Protein AF-0000000073516266 (afdb_homodimer)

Foldseek 3Di:
DPPPPPPPPPPPPPDDDDPPPPPPPPPPPPPPPPPVVPPDDDQADDPPVVDPDDDDDDDLVPDDDQKFWADDRNPAPPPRGHPPVVVVVCVVPVDDDGTDMDGPD/DPPPPPPPPPPPPPDPDPPPPPPPPPPPPPPPPPPVVPPDDDQADDPPVVDPDDDDDDDLVPDDDQKFWADDRNPAPPPRGHPPVVVVVCVVPVDDDGTDMDGPD

Solvent-accessible surface area (backbone atoms only — not comparable to full-atom values): 13474 Å² total; per-residue (Å²): 136,84,80,78,79,77,80,78,78,78,80,75,81,77,77,81,80,74,80,74,75,72,75,73,75,73,72,73,72,72,72,71,70,67,70,62,72,67,57,62,73,60,62,62,81,66,71,66,74,85,44,79,55,45,69,49,76,41,54,58,81,69,57,86,56,63,67,44,46,28,46,42,61,60,61,33,89,52,64,65,33,48,69,61,44,40,55,59,51,20,70,62,42,71,34,35,65,42,36,45,31,42,24,62,121,1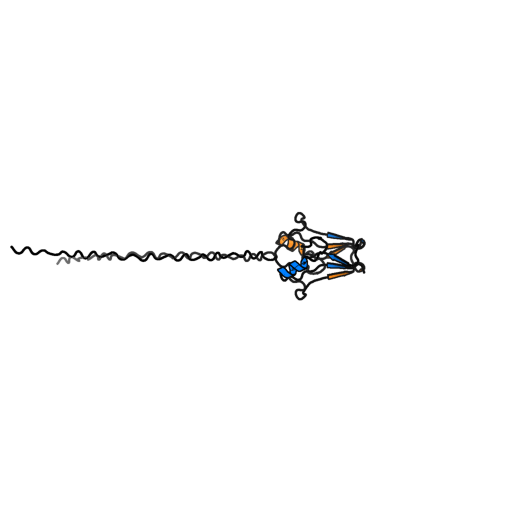37,83,81,77,82,75,79,77,78,76,79,77,82,79,78,82,80,74,81,76,76,74,75,74,77,74,73,72,72,72,74,71,71,66,70,64,72,67,56,61,74,59,63,61,80,68,70,66,72,86,44,79,56,45,68,50,76,41,54,59,81,69,56,86,56,63,66,44,46,28,45,42,60,59,62,32,89,51,65,64,35,47,69,60,45,41,56,60,50,20,69,62,42,73,34,34,64,41,35,44,31,42,25,63,121

Secondary structure (DSSP, 8-state):
------------------------------------------S-SSTTTTSSSEEEEEEGGG--SSEEEE-SSS--TTTTB--SHHHHHHHHH---EEEEEEE--/------------------------------------------S-SSTTTTSSSEEEEEEGGG--SSEEEE-SSS--TTTTB--SHHHHHHHHH---EEEEEEE--

Organism: Ambrosia artemisiifolia (NCBI:txid4212)

Sequence (210 aa):
MASMVGVGLSFGLSSPLKPQFKTSDVNHLARRMVVVRAEGAPINPEIRKTEEKVVDAVVVTELAKPLTAYCRCWRSGTFPLCDGAHAKHNKATGDNVGPLLLKKQMASMVGVGLSFGLSSPLKPQFKTSDVNHLARRMVVVRAEGAPINPEIRKTEEKVVDAVVVTELAKPLTAYCRCWRSGTFPLCDGAHAKHNKATGDNVGPLLLKKQ

Structure (mmCIF, N/CA/C/O backbone):
data_AF-0000000073516266-model_v1
#
loop_
_entity.id
_entity.type
_entity.pdbx_description
1 polymer 'Iron-binding zinc finger CDGSH type domain-containing protein'
#
loop_
_atom_site.group_PDB
_atom_site.id
_atom_site.type_symbol
_atom_site.label_atom_id
_atom_site.label_alt_id
_atom_site.label_comp_id
_atom_site.label_asym_id
_atom_site.label_entity_id
_atom_site.label_seq_id
_atom_site.pdbx_PDB_ins_code
_atom_site.Cartn_x
_atom_site.Cartn_y
_atom_site.Cartn_z
_atom_site.occupancy
_atom_site.B_iso_or_equiv
_atom_site.auth_seq_id
_atom_site.auth_comp_id
_atom_site.auth_asym_id
_atom_site.auth_atom_id
_atom_site.pdbx_PDB_model_num
ATOM 1 N N . MET A 1 1 ? 38.375 114.688 16.016 1 29 1 MET A N 1
ATOM 2 C CA . MET A 1 1 ? 37.25 114.188 15.281 1 29 1 MET A CA 1
ATOM 3 C C . MET A 1 1 ? 37.188 112.625 15.375 1 29 1 MET A C 1
ATOM 5 O O . MET A 1 1 ? 37.5 111.938 14.406 1 29 1 MET A O 1
ATOM 9 N N . ALA A 1 2 ? 37.625 112 16.469 1 35.38 2 ALA A N 1
ATOM 10 C CA . ALA A 1 2 ? 38.031 110.625 16.703 1 35.38 2 ALA A CA 1
ATOM 11 C C . ALA A 1 2 ? 36.781 109.75 16.766 1 35.38 2 ALA A C 1
ATOM 13 O O . ALA A 1 2 ? 35.906 109.938 17.594 1 35.38 2 ALA A O 1
ATOM 14 N N . SER A 1 3 ? 36.312 109.188 15.5 1 35.38 3 SER A N 1
ATOM 15 C CA . SER A 1 3 ? 35.125 108.5 15.109 1 35.38 3 SER A CA 1
ATOM 16 C C . SER A 1 3 ? 35.094 107.125 15.766 1 35.38 3 SER A C 1
ATOM 18 O O . SER A 1 3 ? 36 106.312 15.578 1 35.38 3 SER A O 1
ATOM 20 N N . MET A 1 4 ? 34.656 106.938 16.984 1 34.88 4 MET A N 1
ATOM 21 C CA . MET A 1 4 ? 34.625 105.812 17.859 1 34.88 4 MET A CA 1
ATOM 22 C C . MET A 1 4 ? 33.656 104.75 17.312 1 34.88 4 MET A C 1
ATOM 24 O O . MET A 1 4 ? 32.469 105 17.125 1 34.88 4 MET A O 1
ATOM 28 N N . VAL A 1 5 ? 34.062 104 16.266 1 38.25 5 VAL A N 1
ATOM 29 C CA . VAL A 1 5 ? 33.25 103 15.5 1 38.25 5 VAL A CA 1
ATOM 30 C C . VAL A 1 5 ? 32.75 101.875 16.438 1 38.25 5 VAL A C 1
ATOM 32 O O . VAL A 1 5 ? 33.562 101.312 17.172 1 38.25 5 VAL A O 1
ATOM 35 N N . GLY A 1 6 ? 31.625 102.062 17.078 1 36.22 6 GLY A N 1
ATOM 36 C CA . GLY A 1 6 ? 30.938 101.188 18.031 1 36.22 6 GLY A CA 1
ATOM 37 C C . GLY A 1 6 ? 30.562 99.812 17.453 1 36.22 6 GLY A C 1
ATOM 38 O O . GLY A 1 6 ? 29.797 99.75 16.484 1 36.22 6 GLY A O 1
ATOM 39 N N . VAL A 1 7 ? 31.516 98.875 17.234 1 38.06 7 VAL A N 1
ATOM 40 C CA . VAL A 1 7 ? 31.281 97.625 16.578 1 38.06 7 VAL A CA 1
ATOM 41 C C . VAL A 1 7 ? 30.266 96.812 17.375 1 38.06 7 VAL A C 1
ATOM 43 O O . VAL A 1 7 ? 30.438 96.562 18.578 1 38.06 7 VAL A O 1
ATOM 46 N N . GLY A 1 8 ? 28.953 97 17.188 1 34.66 8 GLY A N 1
ATOM 47 C CA . GLY A 1 8 ? 27.828 96.312 17.797 1 34.66 8 GLY A CA 1
ATOM 48 C C . GLY A 1 8 ? 27.812 94.812 17.547 1 34.66 8 GLY A C 1
ATOM 49 O O . GLY A 1 8 ? 27.797 94.375 16.406 1 34.66 8 GLY A O 1
ATOM 50 N N . LEU A 1 9 ? 28.719 94 18.156 1 37.84 9 LEU A N 1
ATOM 51 C CA . LEU A 1 9 ? 28.797 92.562 17.938 1 37.84 9 LEU A CA 1
ATOM 52 C C . LEU A 1 9 ? 27.5 91.875 18.297 1 37.84 9 LEU A C 1
ATOM 54 O O . LEU A 1 9 ? 27.031 92 19.438 1 37.84 9 LEU A O 1
ATOM 58 N N . SER A 1 10 ? 26.484 91.875 17.391 1 37.75 10 SER A N 1
ATOM 59 C CA . SER A 1 10 ? 25.188 91.188 17.531 1 37.75 10 SER A CA 1
ATOM 60 C C . SER A 1 10 ? 25.344 89.688 17.75 1 37.75 10 SER A C 1
ATOM 62 O O . SER A 1 10 ? 26 89 16.953 1 37.75 10 SER A O 1
ATOM 64 N N . PHE A 1 11 ? 25.453 89.25 18.984 1 39.41 11 PHE A N 1
ATOM 65 C CA . PHE A 1 11 ? 25.547 87.812 19.406 1 39.41 11 PHE A CA 1
ATOM 66 C C . PHE A 1 11 ? 24.312 87.062 18.969 1 39.41 11 PHE A C 1
ATOM 68 O O . PHE A 1 11 ? 23.203 87.312 19.422 1 39.41 11 PHE A O 1
ATOM 75 N N . GLY A 1 12 ? 24.109 86.75 17.672 1 35.88 12 GLY A N 1
ATOM 76 C CA . GLY A 1 12 ? 22.969 86 17.188 1 35.88 12 GLY A CA 1
ATOM 77 C C . GLY A 1 12 ? 22.875 84.625 17.797 1 35.88 12 GLY A C 1
ATOM 78 O O . GLY A 1 12 ? 23.875 83.875 17.891 1 35.88 12 GLY A O 1
ATOM 79 N N . LEU A 1 13 ? 22.016 84.438 18.797 1 39.53 13 LEU A N 1
ATOM 80 C CA . LEU A 1 13 ? 21.672 83.188 19.516 1 39.53 13 LEU A CA 1
ATOM 81 C C . LEU A 1 13 ? 21.172 82.125 18.562 1 39.53 13 LEU A C 1
ATOM 83 O O . LEU A 1 13 ? 20.156 82.312 17.891 1 39.53 13 LEU A O 1
ATOM 87 N N . SER A 1 14 ? 22.047 81.438 17.859 1 39.06 14 SER A N 1
ATOM 88 C CA . SER A 1 14 ? 21.703 80.375 16.922 1 39.06 14 SER A CA 1
ATOM 89 C C . SER A 1 14 ? 20.953 79.25 17.625 1 39.06 14 SER A C 1
ATOM 91 O O . SER A 1 14 ? 21.234 78.938 18.781 1 39.06 14 SER A O 1
ATOM 93 N N . SER A 1 15 ? 19.625 79 17.281 1 41.91 15 SER A N 1
ATOM 94 C CA . SER A 1 15 ? 18.609 78 17.719 1 41.91 15 SER A CA 1
ATOM 95 C C . SER A 1 15 ? 19.125 76.562 17.609 1 41.91 15 SER A C 1
ATOM 97 O O . SER A 1 15 ? 19.859 76.25 16.688 1 41.91 15 SER A O 1
ATOM 99 N N . PRO A 1 16 ? 19.062 75.812 18.734 1 43.22 16 PRO A N 1
ATOM 100 C CA . PRO A 1 16 ? 19.562 74.438 18.812 1 43.22 16 PRO A CA 1
ATOM 101 C C . PRO A 1 16 ? 18.844 73.5 17.844 1 43.22 16 PRO A C 1
ATOM 103 O O . PRO A 1 16 ? 17.703 73.688 17.469 1 43.22 16 PRO A O 1
ATOM 106 N N . LEU A 1 17 ? 19.594 73 16.828 1 44.62 17 LEU A N 1
ATOM 107 C CA . LEU A 1 17 ? 19.188 72 15.852 1 44.62 17 LEU A CA 1
ATOM 108 C C . LEU A 1 17 ? 18.5 70.812 16.531 1 44.62 17 LEU A C 1
ATOM 110 O O . LEU A 1 17 ? 18.969 70.312 17.562 1 44.62 17 LEU A O 1
ATOM 114 N N . LYS A 1 18 ? 17.156 70.688 16.438 1 40.94 18 LYS A N 1
ATOM 115 C CA . LYS A 1 18 ? 16.312 69.625 16.922 1 40.94 18 LYS A CA 1
ATOM 116 C C . LYS A 1 18 ? 16.828 68.25 16.453 1 40.94 18 LYS A C 1
ATOM 118 O O . LYS A 1 18 ? 17.062 68.062 15.258 1 40.94 18 LYS A O 1
ATOM 123 N N . PRO A 1 19 ? 17.359 67.438 17.344 1 42.38 19 PRO A N 1
ATOM 124 C CA . PRO A 1 19 ? 17.844 66.125 16.891 1 42.38 19 PRO A CA 1
ATOM 125 C C . PRO A 1 19 ? 16.75 65.312 16.188 1 42.38 19 PRO A C 1
ATOM 127 O O . PRO A 1 19 ? 15.609 65.25 16.656 1 42.38 19 PRO A O 1
ATOM 130 N N . GLN A 1 20 ? 16.656 65.25 14.914 1 41.47 20 GLN A N 1
ATOM 131 C CA . GLN A 1 20 ? 15.75 64.438 14.156 1 41.47 20 GLN A CA 1
ATOM 132 C C . GLN A 1 20 ? 15.906 62.969 14.562 1 41.47 20 GLN A C 1
ATOM 134 O O . GLN A 1 20 ? 17.016 62.406 14.516 1 41.47 20 GLN A O 1
ATOM 139 N N . PHE A 1 21 ? 15.102 62.594 15.562 1 38.84 21 PHE A N 1
ATOM 140 C CA . PHE A 1 21 ? 15.078 61.188 15.938 1 38.84 21 PHE A CA 1
ATOM 141 C C . PHE A 1 21 ? 14.844 60.281 14.719 1 38.84 21 PHE A C 1
ATOM 143 O O . PHE A 1 21 ? 13.883 60.5 13.977 1 38.84 21 PHE A O 1
ATOM 150 N N . LYS A 1 22 ? 15.938 59.875 14.07 1 37.38 22 LYS A N 1
ATOM 151 C CA . LYS A 1 22 ? 15.812 58.906 13.008 1 37.38 22 LYS A CA 1
ATOM 152 C C . LYS A 1 22 ? 14.992 57.688 13.477 1 37.38 22 LYS A C 1
ATOM 154 O O . LYS A 1 22 ? 15.227 57.156 14.57 1 37.38 22 LYS A O 1
ATOM 159 N N . THR A 1 23 ? 13.695 57.719 13.164 1 40.38 23 THR A N 1
ATOM 160 C CA . THR A 1 23 ? 12.875 56.531 13.328 1 40.38 23 THR A CA 1
ATOM 161 C C . THR A 1 23 ? 13.594 55.281 12.789 1 40.38 23 THR A C 1
ATOM 163 O O . THR A 1 23 ? 14.125 55.312 11.68 1 40.38 23 THR A O 1
ATOM 166 N N . SER A 1 24 ? 14.383 54.625 13.648 1 38.94 24 SER A N 1
ATOM 167 C CA . SER A 1 24 ? 14.969 53.344 13.336 1 38.94 24 SER A CA 1
ATOM 168 C C . SER A 1 24 ? 13.961 52.438 12.641 1 38.94 24 SER A C 1
ATOM 170 O O . SER A 1 24 ? 12.812 52.312 13.078 1 38.94 24 SER A O 1
ATOM 172 N N . ASP A 1 25 ? 13.977 52.406 11.281 1 39.16 25 ASP A N 1
ATOM 173 C CA . ASP A 1 25 ? 13.289 51.406 10.469 1 39.16 25 ASP A CA 1
ATOM 174 C C . ASP A 1 25 ? 13.406 50 11.102 1 39.16 25 ASP A C 1
ATOM 176 O O . ASP A 1 25 ? 14.516 49.5 11.289 1 39.16 25 ASP A O 1
ATOM 180 N N . VAL A 1 26 ? 12.656 49.75 12.141 1 38.94 26 VAL A N 1
ATOM 181 C CA . VAL A 1 26 ? 12.555 48.344 12.578 1 38.94 26 VAL A CA 1
ATOM 182 C C . VAL A 1 26 ? 12.406 47.438 11.359 1 38.94 26 VAL A C 1
ATOM 184 O O . VAL A 1 26 ? 11.602 47.719 10.461 1 38.94 26 VAL A O 1
ATOM 187 N N . ASN A 1 27 ? 13.539 47.062 10.695 1 35 27 ASN A N 1
ATOM 188 C CA . ASN A 1 27 ? 13.547 45.938 9.75 1 35 27 ASN A CA 1
ATOM 189 C C . ASN A 1 27 ? 12.547 44.844 10.133 1 35 27 ASN A C 1
ATOM 191 O O . ASN A 1 27 ? 12.672 44.25 11.203 1 35 27 ASN A O 1
ATOM 195 N N . HIS A 1 28 ? 11.281 45.094 9.836 1 35.25 28 HIS A N 1
ATOM 196 C CA . HIS A 1 28 ? 10.328 43.969 9.883 1 35.25 28 HIS A CA 1
ATOM 197 C C . HIS A 1 28 ? 10.977 42.656 9.43 1 35.25 28 HIS A C 1
ATOM 199 O O . HIS A 1 28 ? 11.5 42.594 8.32 1 35.25 28 HIS A O 1
ATOM 205 N N . LEU A 1 29 ? 11.797 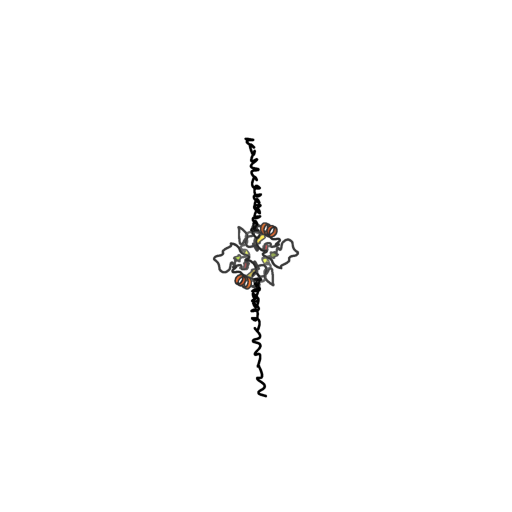42.062 10.266 1 35.5 29 LEU A N 1
ATOM 206 C CA . LEU A 1 29 ? 12.164 40.656 9.977 1 35.5 29 LEU A CA 1
ATOM 207 C C . LEU A 1 29 ? 11.016 39.938 9.297 1 35.5 29 LEU A C 1
ATOM 209 O O . LEU A 1 29 ? 9.922 39.844 9.859 1 35.5 29 LEU A O 1
ATOM 213 N N . ALA A 1 30 ? 10.812 40.156 7.98 1 36.81 30 ALA A N 1
ATOM 214 C CA . ALA A 1 30 ? 9.961 39.281 7.191 1 36.81 30 ALA A CA 1
ATOM 215 C C . ALA A 1 30 ? 10.023 37.844 7.723 1 36.81 30 ALA A C 1
ATOM 217 O O . ALA A 1 30 ? 11.102 37.25 7.836 1 36.81 30 ALA A O 1
ATOM 218 N N . ARG A 1 31 ? 9.266 37.531 8.758 1 38.28 31 ARG A N 1
ATOM 219 C CA . ARG A 1 31 ? 9.062 36.125 9.07 1 38.28 31 ARG A CA 1
ATOM 220 C C . ARG A 1 31 ? 8.922 35.281 7.793 1 38.28 31 ARG A C 1
ATOM 222 O O . ARG A 1 31 ? 7.945 35.438 7.059 1 38.28 31 ARG A O 1
ATOM 229 N N . ARG A 1 32 ? 10.008 35.156 7.008 1 37.69 32 ARG A N 1
ATOM 230 C CA . ARG A 1 32 ? 9.945 34.125 5.988 1 37.69 32 ARG A CA 1
ATOM 231 C C . ARG A 1 32 ? 9.156 32.938 6.48 1 37.69 32 ARG A C 1
ATOM 233 O O . ARG A 1 32 ? 9.555 32.281 7.445 1 37.69 32 ARG A O 1
ATOM 240 N N . MET A 1 33 ? 7.832 33.031 6.477 1 32.78 33 MET A N 1
ATOM 241 C CA . MET A 1 33 ? 7.102 31.766 6.59 1 32.78 33 MET A CA 1
ATOM 242 C C . MET A 1 33 ? 7.762 30.688 5.746 1 32.78 33 MET A C 1
ATOM 244 O O . MET A 1 33 ? 7.805 30.781 4.52 1 32.78 33 MET A O 1
ATOM 248 N N . VAL A 1 34 ? 8.961 30.297 6.066 1 34.91 34 VAL A N 1
ATOM 249 C CA . VAL A 1 34 ? 9.391 29.062 5.434 1 34.91 34 VAL A CA 1
ATOM 250 C C . VAL A 1 34 ? 8.195 28.125 5.242 1 34.91 34 VAL A C 1
ATOM 252 O O . VAL A 1 34 ? 7.539 27.75 6.215 1 34.91 34 VAL A O 1
ATOM 255 N N . VAL A 1 35 ? 7.355 28.469 4.285 1 34.12 35 VAL A N 1
ATOM 256 C CA . VAL A 1 35 ? 6.512 27.344 3.908 1 34.12 35 VAL A CA 1
ATOM 257 C C . VAL A 1 35 ? 7.324 26.047 3.961 1 34.12 35 VAL A C 1
ATOM 259 O O . VAL A 1 35 ? 8.258 25.859 3.182 1 34.12 35 VAL A O 1
ATOM 262 N N . VAL A 1 36 ? 7.773 25.656 5.07 1 37.09 36 VAL A N 1
ATOM 263 C CA . VAL A 1 36 ? 8.227 24.266 5.074 1 37.09 36 VAL A CA 1
ATOM 264 C C . VAL A 1 36 ? 7.371 23.438 4.117 1 37.09 36 VAL A C 1
ATOM 266 O O . VAL A 1 36 ? 6.156 23.344 4.297 1 37.09 36 VAL A O 1
ATOM 269 N N . ARG A 1 37 ? 7.551 23.703 2.82 1 39.03 37 ARG A N 1
ATOM 270 C CA . ARG A 1 37 ? 6.973 22.656 1.977 1 39.03 37 ARG A CA 1
ATOM 271 C C . ARG A 1 37 ? 6.848 21.344 2.738 1 39.03 37 ARG A C 1
ATOM 273 O O . ARG A 1 37 ? 7.852 20.781 3.172 1 39.03 37 ARG A O 1
ATOM 280 N N . ALA A 1 38 ? 5.941 21.281 3.727 1 43.22 38 ALA A N 1
ATOM 281 C CA . ALA A 1 38 ? 5.66 20.078 4.516 1 43.22 38 ALA A CA 1
ATOM 282 C C . ALA A 1 38 ? 6.039 18.812 3.748 1 43.22 38 ALA A C 1
ATOM 284 O O . ALA A 1 38 ? 5.52 18.562 2.66 1 43.22 38 ALA A O 1
ATOM 285 N N . GLU A 1 39 ? 7.336 18.516 3.633 1 54.62 39 GLU A N 1
ATOM 286 C CA . GLU A 1 39 ? 7.598 17.125 3.293 1 54.62 39 GLU A CA 1
ATOM 287 C C . GLU A 1 39 ? 6.438 16.234 3.719 1 54.62 39 GLU A C 1
ATOM 289 O O . GLU A 1 39 ? 5.801 16.469 4.746 1 54.62 39 GLU A O 1
ATOM 294 N N . GLY A 1 40 ? 5.652 15.805 2.736 1 68.75 40 GLY A N 1
ATOM 295 C CA . GLY A 1 40 ? 4.445 15.008 2.885 1 68.75 40 GLY A CA 1
ATOM 296 C C . GLY A 1 40 ? 4.379 14.273 4.211 1 68.75 40 GLY A C 1
ATOM 297 O O . GLY A 1 40 ? 5.391 14.109 4.891 1 68.75 40 GLY A O 1
ATOM 298 N N . ALA A 1 41 ? 3.338 14.18 4.816 1 88.81 41 ALA A N 1
ATOM 299 C CA . ALA A 1 41 ? 3.068 13.438 6.043 1 88.81 41 ALA A CA 1
ATOM 300 C C . ALA A 1 41 ? 3.373 11.953 5.867 1 88.81 41 ALA A C 1
ATOM 302 O O . ALA A 1 41 ? 3.229 11.414 4.77 1 88.81 41 ALA A O 1
ATOM 303 N N . PRO A 1 42 ? 4.035 11.32 6.938 1 96.06 42 PRO A N 1
ATOM 304 C CA . PRO A 1 42 ? 4.203 9.859 6.871 1 96.06 42 PRO A CA 1
ATOM 305 C C . PRO A 1 42 ? 2.902 9.133 6.535 1 96.06 42 PRO A C 1
ATOM 307 O O . PRO A 1 42 ? 1.816 9.617 6.863 1 96.06 42 PRO A O 1
ATOM 310 N N . ILE A 1 43 ? 3.064 8.102 5.863 1 97.75 43 ILE A N 1
ATOM 311 C CA . ILE A 1 43 ? 1.945 7.273 5.438 1 97.75 43 ILE A CA 1
ATOM 312 C C . ILE A 1 43 ? 1.625 6.242 6.52 1 97.75 43 ILE A C 1
ATOM 314 O O . ILE A 1 43 ? 0.457 6.027 6.852 1 97.75 43 ILE A O 1
ATOM 318 N N . ASN A 1 44 ? 2.668 5.52 7.059 1 98.44 44 ASN A N 1
ATOM 319 C CA . ASN A 1 44 ? 2.562 4.457 8.055 1 98.44 44 ASN A CA 1
ATOM 320 C C . ASN A 1 44 ? 2.578 5.016 9.477 1 98.44 44 ASN A C 1
ATOM 322 O O . ASN A 1 44 ? 3.633 5.406 9.984 1 98.44 44 ASN A O 1
ATOM 326 N N . PRO A 1 45 ? 1.448 4.977 10.078 1 97.56 45 PRO A N 1
ATOM 327 C CA . PRO A 1 45 ? 1.46 5.594 11.406 1 97.56 45 PRO A CA 1
ATOM 328 C C . PRO A 1 45 ? 2.018 4.664 12.484 1 97.56 45 PRO A C 1
ATOM 330 O O . PRO A 1 45 ? 2.693 5.121 13.414 1 97.56 45 PRO A O 1
ATOM 333 N N . GLU A 1 46 ? 1.813 3.32 12.312 1 97.69 46 GLU A N 1
ATOM 334 C CA . GLU A 1 46 ? 2.051 2.539 13.523 1 97.69 46 GLU A CA 1
ATOM 335 C C . GLU A 1 46 ? 2.674 1.186 13.195 1 97.69 46 GLU A C 1
ATOM 337 O O . GLU A 1 46 ? 3.178 0.494 14.078 1 97.69 46 GLU A O 1
ATOM 342 N N . ILE A 1 47 ? 2.668 0.801 12.023 1 98.75 47 ILE A N 1
ATOM 343 C CA . ILE A 1 47 ? 3.021 -0.572 11.68 1 98.75 47 ILE A CA 1
ATOM 344 C C . ILE A 1 47 ? 4.543 -0.714 11.625 1 98.75 47 ILE A C 1
ATOM 346 O O . ILE A 1 47 ? 5.199 -0.072 10.797 1 98.75 47 ILE A O 1
ATOM 350 N N . ARG A 1 48 ? 4.996 -1.61 12.555 1 98.81 48 ARG A N 1
ATOM 351 C CA . ARG A 1 48 ? 6.387 -2.062 12.555 1 98.81 48 ARG A CA 1
ATOM 352 C C . ARG A 1 48 ? 7.348 -0.882 12.461 1 98.81 48 ARG A C 1
ATOM 354 O O . ARG A 1 48 ? 8.227 -0.859 11.594 1 98.81 48 ARG A O 1
ATOM 361 N N . LYS A 1 49 ? 7.246 0.004 13.336 1 98.25 49 LYS A N 1
ATOM 362 C CA . LYS A 1 49 ? 7.953 1.278 13.266 1 98.25 49 LYS A CA 1
ATOM 363 C C . LYS A 1 49 ? 9.398 1.133 13.75 1 98.25 49 LYS A C 1
ATOM 365 O O . LYS A 1 49 ? 10.211 2.035 13.555 1 98.25 49 LYS A O 1
ATOM 370 N N . THR A 1 50 ? 9.758 -0.011 14.172 1 98.06 50 THR A N 1
ATOM 371 C CA . THR A 1 50 ? 11.133 -0.254 14.586 1 98.06 50 THR A CA 1
ATOM 372 C C . THR A 1 50 ? 11.977 -0.748 13.414 1 98.06 50 THR A C 1
ATOM 374 O O . THR A 1 50 ? 13.203 -0.771 13.492 1 98.06 50 THR A O 1
ATOM 377 N N . GLU A 1 51 ? 11.32 -1.129 12.375 1 98.69 51 GLU A N 1
ATOM 378 C CA . GLU A 1 51 ? 12.031 -1.554 11.172 1 98.69 51 GLU A CA 1
ATOM 379 C C . GLU A 1 51 ? 12.391 -0.359 10.289 1 98.69 51 GLU A C 1
ATOM 381 O O . GLU A 1 51 ? 11.625 0.598 10.188 1 98.69 51 GLU A O 1
ATOM 386 N N . GLU A 1 52 ? 13.484 -0.382 9.656 1 98.12 52 GLU A N 1
ATOM 387 C CA . GLU A 1 52 ? 13.906 0.694 8.766 1 98.12 52 GLU A CA 1
ATOM 388 C C . GLU A 1 52 ? 13 0.777 7.535 1 98.12 52 GLU A C 1
ATOM 390 O O . GLU A 1 52 ? 12.766 1.864 7.004 1 98.12 52 GLU A O 1
ATOM 395 N N . LYS A 1 53 ? 12.562 -0.344 7.078 1 98.88 53 LYS A N 1
ATOM 396 C CA . LYS A 1 53 ? 11.68 -0.482 5.926 1 98.88 53 LYS A CA 1
ATOM 397 C C . LYS A 1 53 ? 10.781 -1.708 6.066 1 98.88 53 LYS A C 1
ATOM 399 O O . LYS A 1 53 ? 11.266 -2.812 6.324 1 98.88 53 LYS A O 1
ATOM 404 N N . VAL A 1 54 ? 9.492 -1.536 5.902 1 98.94 54 VAL A N 1
ATOM 405 C CA . VAL A 1 54 ? 8.555 -2.646 6.031 1 98.94 54 VAL A CA 1
ATOM 406 C C . VAL A 1 54 ? 8.289 -3.256 4.656 1 98.94 54 VAL A C 1
ATOM 408 O O . VAL A 1 54 ? 7.672 -2.621 3.797 1 98.94 54 VAL A O 1
ATOM 411 N N . VAL A 1 55 ? 8.812 -4.484 4.488 1 98.94 55 VAL A N 1
ATOM 412 C CA . VAL A 1 55 ? 8.594 -5.25 3.266 1 98.94 55 VAL A CA 1
ATOM 413 C C . VAL A 1 55 ? 7.973 -6.602 3.607 1 98.94 55 VAL A C 1
ATOM 415 O O . VAL A 1 55 ? 8.406 -7.273 4.547 1 98.94 55 VAL A O 1
ATOM 418 N N . ASP A 1 56 ? 6.922 -6.965 2.895 1 98.75 56 ASP A N 1
ATOM 419 C CA . ASP A 1 56 ? 6.324 -8.297 2.988 1 98.75 56 ASP A CA 1
ATOM 420 C C . ASP A 1 56 ? 6.492 -9.062 1.682 1 98.75 56 ASP A C 1
ATOM 422 O O . ASP A 1 56 ? 6.496 -8.477 0.601 1 98.75 56 ASP A O 1
ATOM 426 N N . ALA A 1 57 ? 6.672 -10.312 1.839 1 98.25 57 ALA A N 1
ATOM 427 C CA . ALA A 1 57 ? 6.762 -11.211 0.696 1 98.25 57 ALA A CA 1
ATOM 428 C C . ALA A 1 57 ? 5.672 -12.281 0.753 1 98.25 57 ALA A C 1
ATOM 430 O O . ALA A 1 57 ? 5.406 -12.844 1.815 1 98.25 57 ALA A O 1
ATOM 431 N N . VAL A 1 58 ? 5.094 -12.453 -0.366 1 97.62 58 VAL A N 1
ATOM 432 C CA . VAL A 1 58 ? 4.059 -13.469 -0.52 1 97.62 58 VAL A CA 1
ATOM 433 C C . VAL A 1 58 ? 4.496 -14.5 -1.561 1 97.62 58 VAL A C 1
ATOM 435 O O . VAL A 1 58 ? 4.859 -14.141 -2.684 1 97.62 58 VAL A O 1
ATOM 438 N N . VAL A 1 59 ? 4.484 -15.781 -1.087 1 96.25 59 VAL A N 1
ATOM 439 C CA . VAL A 1 59 ? 4.645 -16.859 -2.055 1 96.25 59 VAL A CA 1
ATOM 440 C C . VAL A 1 59 ? 3.291 -17.219 -2.66 1 96.25 59 VAL A C 1
ATOM 442 O O . VAL A 1 59 ? 2.418 -17.75 -1.971 1 96.25 59 VAL A O 1
ATOM 445 N N . VAL A 1 60 ? 3.148 -17.016 -3.945 1 94.88 60 VAL A N 1
ATOM 446 C CA . VAL A 1 60 ? 1.827 -17.016 -4.562 1 94.88 60 VAL A CA 1
ATOM 447 C C . VAL A 1 60 ? 1.256 -18.438 -4.559 1 94.88 60 VAL A C 1
ATOM 449 O O . VAL A 1 60 ? 0.038 -18.609 -4.516 1 94.88 60 VAL A O 1
ATOM 452 N N . THR A 1 61 ? 2.117 -19.5 -4.602 1 91.88 61 THR A N 1
ATOM 453 C CA . THR A 1 61 ? 1.643 -20.875 -4.613 1 91.88 61 THR A CA 1
ATOM 454 C C . THR A 1 61 ? 1.075 -21.266 -3.252 1 91.88 61 THR A C 1
ATOM 456 O O . THR A 1 61 ? 0.392 -22.281 -3.125 1 91.88 61 THR A O 1
ATOM 459 N N . GLU A 1 62 ? 1.312 -20.422 -2.234 1 92.94 62 GLU A N 1
ATOM 460 C CA . GLU A 1 62 ? 0.891 -20.766 -0.879 1 92.94 62 GLU A CA 1
ATOM 461 C C . GLU A 1 62 ? -0.371 -20 -0.486 1 92.94 62 GLU A C 1
ATOM 463 O O . GLU A 1 62 ? -0.851 -20.125 0.643 1 92.94 62 GLU A O 1
ATOM 468 N N . LEU A 1 63 ? -0.887 -19.266 -1.359 1 94.56 63 LEU A N 1
ATOM 469 C CA . LEU A 1 63 ? -2.133 -18.562 -1.08 1 94.56 63 LEU A CA 1
ATOM 470 C C . LEU A 1 63 ? -3.268 -19.547 -0.819 1 94.56 63 LEU A C 1
ATOM 472 O O . LEU A 1 63 ? -3.5 -20.469 -1.616 1 94.56 63 LEU A O 1
ATOM 476 N N . ALA A 1 64 ? -3.934 -19.328 0.283 1 93 64 ALA A N 1
ATOM 477 C CA . ALA A 1 64 ? -4.965 -20.281 0.701 1 93 64 ALA A CA 1
ATOM 478 C C . ALA A 1 64 ? -6.305 -19.953 0.046 1 93 64 ALA A C 1
ATOM 480 O O . ALA A 1 64 ? -7.031 -20.859 -0.378 1 93 64 ALA A O 1
ATOM 481 N N . LYS A 1 65 ? -6.59 -18.703 -0.132 1 95.69 65 LYS A N 1
ATOM 482 C CA . LYS A 1 65 ? -7.887 -18.266 -0.634 1 95.69 65 LYS A CA 1
ATOM 483 C C . LYS A 1 65 ? -7.812 -17.906 -2.115 1 95.69 65 LYS A C 1
ATOM 485 O O . LYS A 1 65 ? -6.754 -17.5 -2.609 1 95.69 65 LYS A O 1
ATOM 490 N N . PRO A 1 66 ? -8.961 -18.047 -2.852 1 96.69 66 PRO A N 1
ATOM 491 C CA . PRO A 1 66 ? -8.969 -17.688 -4.273 1 96.69 66 PRO A CA 1
ATOM 492 C C . PRO A 1 66 ? -8.766 -16.188 -4.508 1 96.69 66 PRO A C 1
ATOM 494 O O . PRO A 1 66 ? -8.32 -15.789 -5.59 1 96.69 66 PRO A O 1
ATOM 497 N N . LEU A 1 67 ? -9.188 -15.43 -3.516 1 97.94 67 LEU A N 1
ATOM 498 C CA . LEU A 1 67 ? -9.039 -13.977 -3.551 1 97.94 67 LEU A CA 1
ATOM 499 C C . LEU A 1 67 ? -8.539 -13.453 -2.213 1 97.94 67 LEU A C 1
ATOM 501 O O . LEU A 1 67 ? -9.164 -13.68 -1.174 1 97.94 67 LEU A O 1
ATOM 505 N N . THR A 1 68 ? -7.398 -12.82 -2.205 1 98.38 68 THR A N 1
ATOM 506 C CA . THR A 1 68 ? -6.812 -12.258 -0.996 1 98.38 68 THR A CA 1
ATOM 507 C C . THR A 1 68 ? -6.484 -10.773 -1.195 1 98.38 68 THR A C 1
ATOM 509 O O . THR A 1 68 ? -5.883 -10.398 -2.203 1 98.38 68 THR A O 1
ATOM 512 N N . ALA A 1 69 ? -6.926 -9.953 -0.271 1 98.81 69 ALA A N 1
ATOM 513 C CA . ALA A 1 69 ? -6.684 -8.516 -0.344 1 98.81 69 ALA A CA 1
ATOM 514 C C . ALA A 1 69 ? -5.535 -8.109 0.572 1 98.81 69 ALA A C 1
ATOM 516 O O . ALA A 1 69 ? -5.516 -8.461 1.753 1 98.81 69 ALA A O 1
ATOM 517 N N . TYR A 1 70 ? -4.57 -7.359 0.051 1 98.88 70 TYR A N 1
ATOM 518 C CA . TYR A 1 70 ? -3.441 -6.852 0.821 1 98.88 70 TYR A CA 1
ATOM 519 C C . TYR A 1 70 ? -3.529 -5.34 0.986 1 98.88 70 TYR A C 1
ATOM 521 O O . TYR A 1 70 ? -3.85 -4.621 0.034 1 98.88 70 TYR A O 1
ATOM 529 N N . CYS A 1 71 ? -3.23 -4.949 2.072 1 98.94 71 CYS A N 1
ATOM 530 C CA . CYS A 1 71 ? -3.406 -3.57 2.512 1 98.94 71 CYS A CA 1
ATOM 531 C C . CYS A 1 71 ? -2.398 -2.65 1.835 1 98.94 71 CYS A C 1
ATOM 533 O O . CYS A 1 71 ? -1.215 -2.98 1.739 1 98.94 71 CYS A O 1
ATOM 535 N N . ARG A 1 72 ? -2.92 -1.454 1.407 1 98.94 72 ARG A N 1
ATOM 536 C CA . ARG A 1 72 ? -2.045 -0.401 0.903 1 98.94 72 ARG A CA 1
ATOM 537 C C . ARG A 1 72 ? -2.289 0.913 1.638 1 98.94 72 ARG A C 1
ATOM 539 O O . ARG A 1 72 ? -1.771 1.958 1.239 1 98.94 72 ARG A O 1
ATOM 546 N N . CYS A 1 73 ? -3.018 0.909 2.76 1 98.81 73 CYS A N 1
ATOM 547 C CA . CYS A 1 73 ? -3.336 2.139 3.479 1 98.81 73 CYS A CA 1
ATOM 548 C C . CYS A 1 73 ? -2.594 2.201 4.809 1 98.81 73 CYS A C 1
ATOM 550 O O . CYS A 1 73 ? -2.594 3.236 5.477 1 98.81 73 CYS A O 1
ATOM 552 N N . TRP A 1 74 ? -1.983 1.059 5.195 1 98.81 74 TRP A N 1
ATOM 553 C CA . TRP A 1 74 ? -1.136 0.977 6.379 1 98.81 74 TRP A CA 1
ATOM 554 C C . TRP A 1 74 ? -1.954 1.188 7.648 1 98.81 74 TRP A C 1
ATOM 556 O O . TRP A 1 74 ? -1.446 1.719 8.641 1 98.81 74 TRP A O 1
ATOM 566 N N . ARG A 1 75 ? -3.209 0.772 7.574 1 98.62 75 ARG A N 1
ATOM 567 C CA . ARG A 1 75 ? -4.078 0.955 8.734 1 98.62 75 ARG A CA 1
ATOM 568 C C . ARG A 1 75 ? -4.812 -0.337 9.078 1 98.62 75 ARG A C 1
ATOM 570 O O . ARG A 1 75 ? -5.605 -0.376 10.016 1 98.62 75 ARG A O 1
ATOM 577 N N . SER A 1 76 ? -4.523 -1.384 8.328 1 98.88 76 SER A N 1
ATOM 578 C CA . SER A 1 76 ? -5.203 -2.652 8.578 1 98.88 76 SER A CA 1
ATOM 579 C C . SER A 1 76 ? -4.781 -3.258 9.906 1 98.88 76 SER A C 1
ATOM 581 O O . SER A 1 76 ? -3.588 -3.346 10.211 1 98.88 76 SER A O 1
ATOM 583 N N . GLY A 1 77 ? -5.789 -3.662 10.586 1 98.81 77 GLY A N 1
ATOM 584 C CA . GLY A 1 77 ? -5.512 -4.387 11.812 1 98.81 77 GLY A CA 1
ATOM 585 C C . GLY A 1 77 ? -4.957 -5.777 11.578 1 98.81 77 GLY A C 1
ATOM 586 O O . GLY A 1 77 ? -4.422 -6.406 12.492 1 98.81 77 GLY A O 1
ATOM 587 N N . THR A 1 78 ? -5.004 -6.273 10.344 1 98.81 78 THR A N 1
ATOM 588 C CA . THR A 1 78 ? -4.488 -7.586 9.969 1 98.81 78 THR A CA 1
ATOM 589 C C . THR A 1 78 ? -3.375 -7.453 8.938 1 98.81 78 THR A C 1
ATOM 591 O O . THR A 1 78 ? -3.146 -8.375 8.141 1 98.81 78 THR A O 1
ATOM 594 N N . PHE A 1 79 ? -2.674 -6.352 9.047 1 98.81 79 PHE A N 1
ATOM 595 C CA . PHE A 1 79 ? -1.571 -6.109 8.117 1 98.81 79 PHE A CA 1
ATOM 596 C C . PHE A 1 79 ? -0.616 -7.297 8.094 1 98.81 79 PHE A C 1
ATOM 598 O O . PHE A 1 79 ? -0.287 -7.855 9.141 1 98.81 79 PHE A O 1
ATOM 605 N N . PRO A 1 80 ? -0.308 -7.719 6.82 1 98.88 80 PRO A N 1
ATOM 606 C CA . PRO A 1 80 ? -0.333 -7.074 5.508 1 98.88 80 PRO A CA 1
ATOM 607 C C . PRO A 1 80 ? -1.642 -7.312 4.758 1 98.88 80 PRO A C 1
ATOM 609 O O . PRO A 1 80 ? -1.835 -6.785 3.66 1 98.88 80 PRO A O 1
ATOM 612 N N . LEU A 1 81 ? -2.6 -8.117 5.434 1 98.81 81 LEU A N 1
ATOM 613 C CA . LEU A 1 81 ? -3.906 -8.344 4.828 1 98.81 81 LEU A CA 1
ATOM 614 C C . LEU A 1 81 ? -4.824 -7.141 5.047 1 98.81 81 LEU A C 1
ATOM 616 O O . LEU A 1 81 ? -4.676 -6.414 6.031 1 98.81 81 LEU A O 1
ATOM 620 N N . CYS A 1 82 ? -5.715 -6.934 4.113 1 98.88 82 CYS A N 1
ATOM 621 C CA . CYS A 1 82 ? -6.68 -5.84 4.203 1 98.88 82 CYS A CA 1
ATOM 622 C C . CYS A 1 82 ? -7.887 -6.246 5.039 1 98.88 82 CYS A C 1
ATOM 624 O O . CYS A 1 82 ? -8.516 -7.27 4.77 1 98.88 82 CYS A O 1
ATOM 626 N N . ASP A 1 83 ? -8.242 -5.414 5.977 1 98.88 83 ASP A N 1
ATOM 627 C CA . ASP A 1 83 ? -9.43 -5.684 6.777 1 98.88 83 ASP A CA 1
ATOM 628 C C . ASP A 1 83 ? -10.508 -4.625 6.535 1 98.88 83 ASP A C 1
ATOM 630 O O . ASP A 1 83 ? -11.469 -4.527 7.297 1 98.88 83 ASP A O 1
ATOM 634 N N . GLY A 1 84 ? -10.266 -3.75 5.547 1 98.88 84 GLY A N 1
ATOM 635 C CA . GLY A 1 84 ? -11.266 -2.75 5.199 1 98.88 84 GLY A CA 1
ATOM 636 C C . GLY A 1 84 ? -11.047 -1.42 5.895 1 98.88 84 GLY A C 1
ATOM 637 O O . GLY A 1 84 ? -11.781 -0.459 5.656 1 98.88 84 GLY A O 1
ATOM 638 N N . ALA A 1 85 ? -10.008 -1.239 6.664 1 98.81 85 ALA A N 1
ATOM 639 C CA . ALA A 1 85 ? -9.727 -0.015 7.406 1 98.81 85 ALA A CA 1
ATOM 640 C C . ALA A 1 85 ? -9.562 1.174 6.465 1 98.81 85 ALA A C 1
ATOM 642 O O . ALA A 1 85 ? -9.781 2.322 6.859 1 98.81 85 ALA A O 1
ATOM 643 N N . HIS A 1 86 ? -9.258 0.93 5.184 1 98.81 86 HIS A N 1
ATOM 644 C CA . HIS A 1 86 ? -9.125 2.023 4.227 1 98.81 86 HIS A CA 1
ATOM 645 C C . HIS A 1 86 ? -10.438 2.789 4.078 1 98.81 86 HIS A C 1
ATOM 647 O O . HIS A 1 86 ? -10.43 3.984 3.781 1 98.81 86 HIS A O 1
ATOM 653 N N . ALA A 1 87 ? -11.508 2.16 4.293 1 98.75 87 ALA A N 1
ATOM 654 C CA . ALA A 1 87 ? -12.797 2.828 4.117 1 98.75 87 ALA A CA 1
ATOM 655 C C . ALA A 1 87 ? -12.953 3.982 5.105 1 98.75 87 ALA A C 1
ATOM 657 O O . ALA A 1 87 ? -13.352 5.086 4.723 1 98.75 87 ALA A O 1
ATOM 658 N N . LYS A 1 88 ? -12.672 3.684 6.32 1 98.31 88 LYS A N 1
ATOM 659 C CA . LYS A 1 88 ? -12.719 4.73 7.336 1 98.31 88 LYS A CA 1
ATOM 660 C C . LYS A 1 88 ? -11.734 5.852 7.02 1 98.31 88 LYS A C 1
ATOM 662 O O . LYS A 1 88 ? -12.062 7.031 7.152 1 98.31 88 LYS A O 1
ATOM 667 N N . HIS A 1 89 ? -10.539 5.52 6.625 1 98.12 89 HIS A N 1
ATOM 668 C CA . HIS A 1 89 ? -9.547 6.516 6.246 1 98.12 89 HIS A CA 1
ATOM 669 C C . HIS A 1 89 ? -10.047 7.391 5.105 1 98.12 89 HIS A C 1
ATOM 671 O O . HIS A 1 89 ? -9.945 8.617 5.16 1 98.12 89 HIS A O 1
ATOM 677 N N . ASN A 1 90 ? -10.539 6.723 4.062 1 98.38 90 ASN A N 1
ATOM 678 C CA . ASN A 1 90 ? -11.039 7.461 2.908 1 98.38 90 ASN A CA 1
ATOM 679 C C . ASN A 1 90 ? -12.133 8.445 3.301 1 98.38 90 ASN A C 1
ATOM 681 O O . ASN A 1 90 ? -12.133 9.594 2.844 1 98.38 90 ASN A O 1
ATOM 685 N N . LYS A 1 91 ? -12.992 8.008 4.102 1 97.81 91 LYS A N 1
ATOM 686 C CA . LYS A 1 91 ? -14.078 8.875 4.543 1 97.81 91 LYS A CA 1
ATOM 687 C C . LYS A 1 91 ? -13.547 10.07 5.332 1 97.81 91 LYS A C 1
ATOM 689 O O . LYS A 1 91 ? -13.992 11.203 5.141 1 97.81 91 LYS A O 1
ATOM 694 N N . ALA A 1 92 ? -12.555 9.852 6.145 1 96.69 92 ALA A N 1
ATOM 695 C CA . ALA A 1 92 ? -12.039 10.875 7.039 1 96.69 92 ALA A CA 1
ATOM 696 C C . ALA A 1 92 ? -11.195 11.891 6.277 1 96.69 92 ALA A C 1
ATOM 698 O O . ALA A 1 92 ? -11.125 13.062 6.656 1 96.69 92 ALA A O 1
ATOM 699 N N . THR A 1 93 ? -10.609 11.477 5.191 1 96.38 93 THR A N 1
ATOM 700 C CA . THR A 1 93 ? -9.594 12.336 4.605 1 96.38 93 THR A CA 1
ATOM 701 C C . THR A 1 93 ? -9.969 12.734 3.182 1 96.38 93 THR A C 1
ATOM 703 O O . THR A 1 93 ? -9.312 13.578 2.57 1 96.38 93 THR A O 1
ATOM 706 N N . GLY A 1 94 ? -11 12.109 2.594 1 96.88 94 GLY A N 1
ATOM 707 C CA . GLY A 1 94 ? -11.32 12.32 1.192 1 96.88 94 GLY A CA 1
ATOM 708 C C . GLY A 1 94 ? -10.414 11.562 0.246 1 96.88 94 GLY A C 1
ATOM 709 O O . GLY A 1 94 ? -10.383 11.844 -0.954 1 96.88 94 GLY A O 1
ATOM 710 N N . ASP A 1 95 ? -9.633 10.703 0.812 1 98 95 ASP A N 1
ATOM 711 C CA . ASP A 1 95 ? -8.734 9.875 0.013 1 98 95 ASP A CA 1
ATOM 712 C C . ASP A 1 95 ? -9.508 8.789 -0.734 1 98 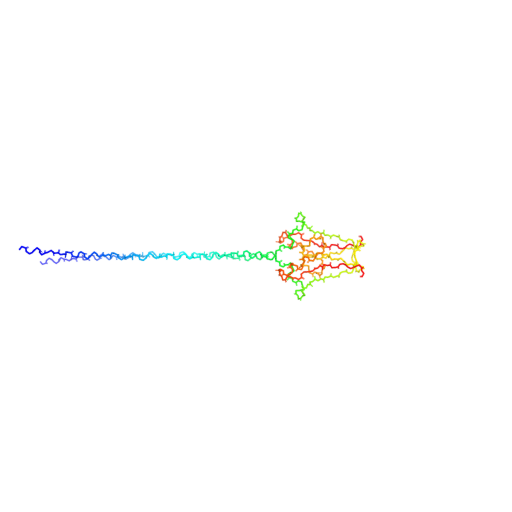95 ASP A C 1
ATOM 714 O O . ASP A 1 95 ? -10.734 8.719 -0.647 1 98 95 ASP A O 1
ATOM 718 N N . ASN A 1 96 ? -8.805 7.984 -1.598 1 98.88 96 ASN A N 1
ATOM 719 C CA . ASN A 1 96 ? -9.461 6.941 -2.375 1 98.88 96 ASN A CA 1
ATOM 720 C C . ASN A 1 96 ? -8.594 5.688 -2.48 1 98.88 96 ASN A C 1
ATOM 722 O O . ASN A 1 96 ? -8.594 5.012 -3.51 1 98.88 96 ASN A O 1
ATOM 726 N N . VAL A 1 97 ? -7.828 5.383 -1.43 1 98.94 97 VAL A N 1
ATOM 727 C CA . VAL A 1 97 ? -6.93 4.23 -1.448 1 98.94 97 VAL A CA 1
ATOM 728 C C . VAL A 1 97 ? -7.734 2.945 -1.263 1 98.94 97 VAL A C 1
ATOM 730 O O . VAL A 1 97 ? -8.805 2.959 -0.657 1 98.94 97 VAL A O 1
ATOM 733 N N . GLY A 1 98 ? -7.32 1.855 -1.887 1 98.94 98 GLY A N 1
ATOM 734 C CA . GLY A 1 98 ? -7.828 0.5 -1.762 1 98.94 98 GLY A CA 1
ATOM 735 C C . GLY A 1 98 ? -6.738 -0.555 -1.821 1 98.94 98 GLY A C 1
ATOM 736 O O . GLY A 1 98 ? -5.562 -0.23 -1.997 1 98.94 98 GLY A O 1
ATOM 737 N N . PRO A 1 99 ? -7.07 -1.751 -1.68 1 98.94 99 PRO A N 1
ATOM 738 C CA . PRO A 1 99 ? -6.105 -2.846 -1.566 1 98.94 99 PRO A CA 1
ATOM 739 C C . PRO A 1 99 ? -5.602 -3.33 -2.924 1 98.94 99 PRO A C 1
ATOM 741 O O . PRO A 1 99 ? -6.094 -2.889 -3.965 1 98.94 99 PRO A O 1
ATOM 744 N N . LEU A 1 100 ? -4.555 -4.09 -2.893 1 98.94 100 LEU A N 1
ATOM 745 C CA . LEU A 1 100 ? -4.176 -4.977 -3.988 1 98.94 100 LEU A CA 1
ATOM 746 C C . LEU A 1 100 ? -4.828 -6.344 -3.83 1 98.94 100 LEU A C 1
ATOM 748 O O . LEU A 1 100 ? -4.688 -6.988 -2.789 1 98.94 100 LEU A O 1
ATOM 752 N N . LEU A 1 101 ? -5.586 -6.758 -4.832 1 98.81 101 LEU A N 1
ATOM 753 C CA . LEU A 1 101 ? -6.215 -8.07 -4.82 1 98.81 101 LEU A CA 1
ATOM 754 C C . LEU A 1 101 ? -5.359 -9.094 -5.566 1 98.81 101 LEU A C 1
ATOM 756 O O . LEU A 1 101 ? -4.949 -8.852 -6.703 1 98.81 101 LEU A O 1
ATOM 760 N N . LEU A 1 102 ? -5.047 -10.195 -4.848 1 98.38 102 LEU A N 1
ATOM 761 C CA . LEU A 1 102 ? -4.434 -11.336 -5.512 1 98.38 102 LEU A CA 1
ATOM 762 C C . LEU A 1 102 ? -5.477 -12.406 -5.824 1 98.38 102 LEU A C 1
ATOM 764 O O . LEU A 1 102 ? -6.172 -12.883 -4.926 1 98.38 102 LEU A O 1
ATOM 768 N N . LYS A 1 103 ? -5.457 -12.727 -7.102 1 97.38 103 LYS A N 1
ATOM 769 C CA . LYS A 1 103 ? -6.379 -13.75 -7.594 1 97.38 103 LYS A CA 1
ATOM 770 C C . LYS A 1 103 ? -5.629 -14.992 -8.047 1 97.38 103 LYS A C 1
ATOM 772 O O . LYS A 1 103 ? -4.684 -14.906 -8.836 1 97.38 103 LYS A O 1
ATOM 777 N N . LYS A 1 104 ? -5.949 -16.156 -7.605 1 92.75 104 LYS A N 1
ATOM 778 C CA . LYS A 1 104 ? -5.324 -17.406 -8.023 1 92.75 104 LYS A CA 1
ATOM 779 C C . LYS A 1 104 ? -5.742 -17.797 -9.445 1 92.75 104 LYS A C 1
ATOM 781 O O . LYS A 1 104 ? -5 -18.469 -10.156 1 92.75 104 LYS A O 1
ATOM 786 N N . GLN A 1 105 ? -7.016 -17.641 -9.828 1 81.88 105 GLN A N 1
ATOM 787 C CA . GLN A 1 105 ? -7.52 -18 -11.148 1 81.88 105 GLN A CA 1
ATOM 788 C C . GLN A 1 105 ? -8.695 -17.109 -11.547 1 81.88 105 GLN A C 1
ATOM 790 O O . GLN A 1 105 ? -9.414 -16.594 -10.688 1 81.88 105 GLN A O 1
ATOM 795 N N . MET B 1 1 ? -31.109 96.625 71.062 1 29.95 1 MET B N 1
ATOM 796 C CA . MET B 1 1 ? -30.156 95.5 71.188 1 29.95 1 MET B CA 1
ATOM 797 C C . MET B 1 1 ? -30.609 94.312 70.375 1 29.95 1 MET B C 1
ATOM 799 O O . MET B 1 1 ? -31.391 93.5 70.812 1 29.95 1 MET B O 1
ATOM 803 N N . ALA B 1 2 ? -30.906 94.5 69.062 1 35.22 2 ALA B N 1
ATOM 804 C CA . ALA B 1 2 ? -31.594 93.75 68 1 35.22 2 ALA B CA 1
ATOM 805 C C . ALA B 1 2 ? -30.75 92.562 67.562 1 35.22 2 ALA B C 1
ATOM 807 O O . ALA B 1 2 ? -29.641 92.75 67.062 1 35.22 2 ALA B O 1
ATOM 808 N N . SER B 1 3 ? -30.797 91.438 68.375 1 36.44 3 SER B N 1
ATOM 809 C CA . SER B 1 3 ? -30.047 90.188 68.25 1 36.44 3 SER B CA 1
ATOM 810 C C . SER B 1 3 ? -30.391 89.438 66.938 1 36.44 3 SER B C 1
ATOM 812 O O . SER B 1 3 ? -31.547 89.062 66.75 1 36.44 3 SER B O 1
ATOM 814 N N . MET B 1 4 ? -29.797 89.812 65.812 1 33.59 4 MET B N 1
ATOM 815 C CA . MET B 1 4 ? -29.969 89.375 64.438 1 33.59 4 MET B CA 1
ATOM 816 C C . MET B 1 4 ? -29.531 87.875 64.312 1 33.59 4 MET B C 1
ATOM 818 O O . MET B 1 4 ? -28.391 87.562 64.625 1 33.59 4 MET B O 1
ATOM 822 N N . VAL B 1 5 ? -30.359 86.938 64.688 1 39.5 5 VAL B N 1
ATOM 823 C CA . VAL B 1 5 ? -30.109 85.5 64.688 1 39.5 5 VAL B CA 1
ATOM 824 C C . VAL B 1 5 ? -29.812 85 63.25 1 39.5 5 VAL B C 1
ATOM 826 O O . VAL B 1 5 ? -30.609 85.25 62.344 1 39.5 5 VAL B O 1
ATOM 829 N N . GLY B 1 6 ? -28.578 85.188 62.75 1 36.09 6 GLY B N 1
ATOM 830 C CA . GLY B 1 6 ? -28.109 84.875 61.406 1 36.09 6 GLY B CA 1
ATOM 831 C C . GLY B 1 6 ? -28.156 83.438 61.094 1 36.09 6 GLY B C 1
ATOM 832 O O . GLY B 1 6 ? -27.594 82.625 61.844 1 36.09 6 GLY B O 1
ATOM 833 N N . VAL B 1 7 ? -29.328 82.812 60.656 1 38.97 7 VAL B N 1
ATOM 834 C CA . VAL B 1 7 ? -29.547 81.438 60.312 1 38.97 7 VAL B CA 1
ATOM 835 C C . VAL B 1 7 ? -28.578 81 59.219 1 38.97 7 VAL B C 1
ATOM 837 O O . VAL B 1 7 ? -28.516 81.625 58.156 1 38.97 7 VAL B O 1
ATOM 840 N N . GLY B 1 8 ? -27.328 80.625 59.531 1 34.75 8 GLY B N 1
ATOM 841 C CA . GLY B 1 8 ? -26.266 80.188 58.656 1 34.75 8 GLY B CA 1
ATOM 842 C C . GLY B 1 8 ? -26.625 78.875 57.906 1 34.75 8 GLY B C 1
ATOM 843 O O . GLY B 1 8 ? -26.891 77.875 58.531 1 34.75 8 GLY B O 1
ATOM 844 N N . LEU B 1 9 ? -27.578 78.875 56.938 1 37.84 9 LEU B N 1
ATOM 845 C CA . LEU B 1 9 ? -27.969 77.688 56.188 1 37.84 9 LEU B CA 1
ATOM 846 C C . LEU B 1 9 ? -26.75 77.125 55.469 1 37.84 9 LEU B C 1
ATOM 848 O O . LEU B 1 9 ? -26.078 77.75 54.688 1 37.84 9 LEU B O 1
ATOM 852 N N . SER B 1 10 ? -25.984 76.188 56.125 1 37.47 10 SER B N 1
ATOM 853 C CA . SER B 1 10 ? -24.828 75.438 55.625 1 37.47 10 SER B CA 1
ATOM 854 C C . SER B 1 10 ? -25.203 74.562 54.469 1 37.47 10 SER B C 1
ATOM 856 O O . SER B 1 10 ? -26.047 73.688 54.625 1 37.47 10 SER B O 1
ATOM 858 N N . PHE B 1 11 ? -25.359 75 53.219 1 38.56 11 PHE B N 1
ATOM 859 C CA . PHE B 1 11 ? -25.625 74.25 52.031 1 38.56 11 PHE B CA 1
ATOM 860 C C . PHE B 1 11 ? -24.547 73.188 51.812 1 38.56 11 PHE B C 1
ATOM 862 O O . PHE B 1 11 ? -23.359 73.5 51.688 1 38.56 11 PHE B O 1
ATOM 869 N N . GLY B 1 12 ? -24.531 72.062 52.5 1 35.97 12 GLY B N 1
ATOM 870 C CA . GLY B 1 12 ? -23.594 70.938 52.344 1 35.97 12 GLY B CA 1
ATOM 871 C C . GLY B 1 12 ? -23.578 70.375 50.938 1 35.97 12 GLY B C 1
ATOM 872 O O . GLY B 1 12 ? -24.641 70.062 50.375 1 35.97 12 GLY B O 1
ATOM 873 N N . LEU B 1 13 ? -22.688 70.812 50.062 1 38.66 13 LEU B N 1
ATOM 874 C CA . LEU B 1 13 ? -22.422 70.375 48.688 1 38.66 13 LEU B CA 1
ATOM 875 C C . LEU B 1 13 ? -22.078 68.875 48.625 1 38.66 13 LEU B C 1
ATOM 877 O O . LEU B 1 13 ? -21.109 68.438 49.25 1 38.66 13 LEU B O 1
ATOM 881 N N . SER B 1 14 ? -23.078 68 48.625 1 39.34 14 SER B N 1
ATOM 882 C CA . SER B 1 14 ? -22.906 66.562 48.5 1 39.34 14 SER B CA 1
ATOM 883 C C . SER B 1 14 ? -22.156 66.188 47.219 1 39.34 14 SER B C 1
ATOM 885 O O . SER B 1 14 ? -22.344 66.812 46.188 1 39.34 14 SER B O 1
ATOM 887 N N . SER B 1 15 ? -20.938 65.562 47.312 1 41.25 15 SER B N 1
ATOM 888 C CA . SER B 1 15 ? -19.922 65.125 46.344 1 41.25 15 SER B CA 1
ATOM 889 C C . SER B 1 15 ? -20.516 64.125 45.375 1 41.25 15 SER B C 1
ATOM 891 O O . SER B 1 15 ? -21.297 63.25 45.781 1 41.25 15 SER B O 1
ATOM 893 N N . PRO B 1 16 ? -20.453 64.375 44.031 1 44.19 16 PRO B N 1
ATOM 894 C CA . PRO B 1 16 ? -20.984 63.531 42.938 1 44.19 16 PRO B CA 1
ATOM 895 C C . PRO B 1 16 ? -20.328 62.156 42.906 1 44.19 16 PRO B C 1
ATOM 897 O O . PRO B 1 16 ? -19.172 62 43.312 1 44.19 16 PRO B O 1
ATOM 900 N N . LEU B 1 17 ? -21.094 61.125 43.281 1 44.84 17 LEU B N 1
ATOM 901 C CA . LEU B 1 17 ? -20.734 59.688 43.219 1 44.84 17 LEU B CA 1
ATOM 902 C C . LEU B 1 17 ? -20.141 59.375 41.844 1 44.84 17 LEU B C 1
ATOM 904 O O . LEU B 1 17 ? -20.672 59.812 40.812 1 44.84 17 LEU B O 1
ATOM 908 N N . LYS B 1 18 ? -18.812 59.219 41.719 1 40.88 18 LYS B N 1
ATOM 909 C CA . LYS B 1 18 ? -18.047 58.844 40.531 1 40.88 18 LYS B CA 1
ATOM 910 C C . LYS B 1 18 ? -18.594 57.562 39.938 1 40.88 18 LYS B C 1
ATOM 912 O O . LYS B 1 18 ? -18.766 56.562 40.625 1 40.88 18 LYS B O 1
ATOM 917 N N . PRO B 1 19 ? -19.172 57.594 38.719 1 42.78 19 PRO B N 1
ATOM 918 C CA . PRO B 1 19 ? -19.656 56.344 38.094 1 42.78 19 PRO B CA 1
ATOM 919 C C . PRO B 1 19 ? -18.547 55.312 37.938 1 42.78 19 PRO B C 1
ATOM 921 O O . PRO B 1 19 ? -17.422 55.656 37.594 1 42.78 19 PRO B O 1
ATOM 924 N N . GLN B 1 20 ? -18.469 54.281 38.719 1 40.91 20 GLN B N 1
ATOM 925 C CA . GLN B 1 20 ? -17.547 53.156 38.594 1 40.91 20 GLN B CA 1
ATOM 926 C C . GLN B 1 20 ? -17.703 52.5 37.219 1 40.91 20 GLN B C 1
ATOM 928 O O . GLN B 1 20 ? -18.797 52.094 36.812 1 40.91 20 GLN B O 1
ATOM 933 N N . PHE B 1 21 ? -16.891 52.969 36.281 1 39.59 21 PHE B N 1
ATOM 934 C CA . PHE B 1 21 ? -16.844 52.344 34.969 1 39.59 21 PHE B CA 1
ATOM 935 C C . PHE B 1 21 ? -16.609 50.844 35.125 1 39.59 21 PHE B C 1
ATOM 937 O O . PHE B 1 21 ? -15.648 50.406 35.75 1 39.59 21 PHE B O 1
ATOM 944 N N . LYS B 1 22 ? -17.688 50.062 35.219 1 38.03 22 LYS B N 1
ATOM 945 C CA . LYS B 1 22 ? -17.562 48.594 35.156 1 38.03 22 LYS B CA 1
ATOM 946 C C . LYS B 1 22 ? -16.766 48.188 33.938 1 38.03 22 LYS B C 1
ATOM 948 O O . LYS B 1 22 ? -17.031 48.656 32.844 1 38.03 22 LYS B O 1
ATOM 953 N N . THR B 1 23 ? -15.461 48 34.125 1 40.56 23 THR B N 1
ATOM 954 C CA . THR B 1 23 ? -14.656 47.375 33.125 1 40.56 23 THR B CA 1
ATOM 955 C C . THR B 1 23 ? -15.336 46.094 32.594 1 40.56 23 THR B 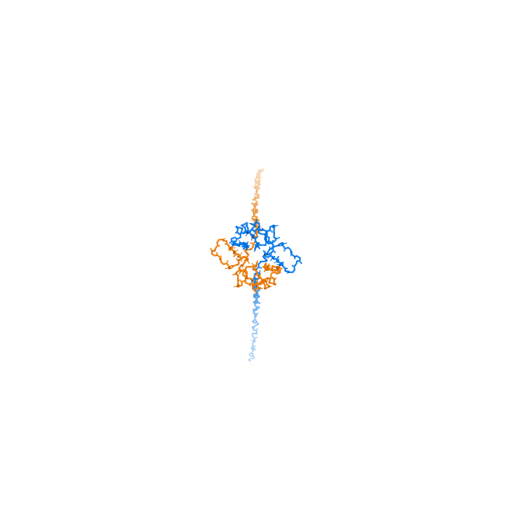C 1
ATOM 957 O O . THR B 1 23 ? -15.797 45.281 33.406 1 40.56 23 THR B O 1
ATOM 960 N N . SER B 1 24 ? -16.172 46.219 31.578 1 39.41 24 SER B N 1
ATOM 961 C CA . SER B 1 24 ? -16.734 45.062 30.859 1 39.41 24 SER B CA 1
ATOM 962 C C . SER B 1 24 ? -15.68 44 30.625 1 39.41 24 SER B C 1
ATOM 964 O O . SER B 1 24 ? -14.57 44.281 30.188 1 39.41 24 SER B O 1
ATOM 966 N N . ASP B 1 25 ? -15.648 42.938 31.453 1 38.97 25 ASP B N 1
ATOM 967 C CA . ASP B 1 25 ? -14.914 41.719 31.25 1 38.97 25 ASP B CA 1
ATOM 968 C C . ASP B 1 25 ? -15.023 41.25 29.797 1 38.97 25 ASP B C 1
ATOM 970 O O . ASP B 1 25 ? -16.125 41 29.281 1 38.97 25 ASP B O 1
ATOM 974 N N . VAL B 1 26 ? -14.266 41.844 28.891 1 39.03 26 VAL B N 1
ATOM 975 C CA . VAL B 1 26 ? -14.141 41.25 27.578 1 39.03 26 VAL B CA 1
ATOM 976 C C . VAL B 1 26 ? -13.938 39.75 27.719 1 39.03 26 VAL B C 1
ATOM 978 O O . VAL B 1 26 ? -13.141 39.281 28.531 1 39.03 26 VAL B O 1
ATOM 981 N N . ASN B 1 27 ? -15.055 38.938 27.875 1 35.12 27 ASN B N 1
ATOM 982 C CA . ASN B 1 27 ? -15.016 37.5 27.688 1 35.12 27 ASN B CA 1
ATOM 983 C C . ASN B 1 27 ? -14.008 37.094 26.609 1 35.12 27 ASN B C 1
ATOM 985 O O . ASN B 1 27 ? -14.141 37.469 25.453 1 35.12 27 ASN B O 1
ATOM 989 N N . HIS B 1 28 ? -12.727 37.031 26.969 1 35.25 28 HIS B N 1
ATOM 990 C CA . HIS B 1 28 ? -11.75 36.344 26.125 1 35.25 28 HIS B CA 1
ATOM 991 C C . HIS B 1 28 ? -12.352 35.125 25.453 1 35.25 28 HIS B C 1
ATOM 993 O O . HIS B 1 28 ? -12.844 34.219 26.125 1 35.25 28 HIS B O 1
ATOM 999 N N . LEU B 1 29 ? -13.195 35.281 24.438 1 35.66 29 LEU B N 1
ATOM 1000 C CA . LEU B 1 29 ? -13.508 34.125 23.594 1 35.66 29 LEU B CA 1
ATOM 1001 C C . LEU B 1 29 ? -12.312 33.219 23.469 1 35.66 29 LEU B C 1
ATOM 1003 O O . LEU B 1 29 ? -11.242 33.625 23 1 35.66 29 LEU B O 1
ATOM 1007 N N . ALA B 1 30 ? -12.047 32.344 24.484 1 37.25 30 ALA B N 1
ATOM 1008 C CA . ALA B 1 30 ? -11.133 31.219 24.344 1 37.25 30 ALA B CA 1
ATOM 1009 C C . ALA B 1 30 ? -11.172 30.672 22.922 1 37.25 30 ALA B C 1
ATOM 1011 O O . ALA B 1 30 ? -12.242 30.328 22.406 1 37.25 30 ALA B O 1
ATOM 1012 N N . ARG B 1 31 ? -10.438 31.266 22.016 1 38.84 31 ARG B N 1
ATOM 1013 C CA . ARG B 1 31 ? -10.195 30.578 20.75 1 38.84 31 ARG B CA 1
ATOM 1014 C C . ARG B 1 31 ? -9.984 29.078 20.984 1 38.84 31 ARG B C 1
ATOM 1016 O O . ARG B 1 31 ? -8.984 28.672 21.594 1 38.84 31 ARG B O 1
ATOM 1023 N N . ARG B 1 32 ? -11.031 28.344 21.406 1 38.06 32 ARG B N 1
ATOM 1024 C CA . ARG B 1 32 ? -10.906 26.891 21.297 1 38.06 32 ARG B CA 1
ATOM 1025 C C . ARG B 1 32 ? -10.094 26.5 20.078 1 38.06 32 ARG B C 1
ATOM 1027 O O . ARG B 1 32 ? -10.492 26.781 18.938 1 38.06 32 ARG B O 1
ATOM 1034 N N . MET B 1 33 ? -8.766 26.609 20.172 1 32.78 33 MET B N 1
ATOM 1035 C CA . MET B 1 33 ? -8 25.891 19.141 1 32.78 33 MET B CA 1
ATOM 1036 C C . MET B 1 33 ? -8.602 24.516 18.875 1 32.78 33 MET B C 1
ATOM 1038 O O . MET B 1 33 ? -8.617 23.656 19.75 1 32.78 33 MET B O 1
ATOM 1042 N N . VAL B 1 34 ? -9.797 24.453 18.359 1 34.78 34 VAL B N 1
ATOM 1043 C CA . VAL B 1 34 ? -10.18 23.141 17.844 1 34.78 34 VAL B CA 1
ATOM 1044 C C . VAL B 1 34 ? -8.945 22.438 17.281 1 34.78 34 VAL B C 1
ATOM 1046 O O . VAL B 1 34 ? -8.312 22.938 16.344 1 34.78 34 VAL B O 1
ATOM 1049 N N . VAL B 1 35 ? -8.094 21.953 18.156 1 34.03 35 VAL B N 1
ATOM 1050 C CA . VAL B 1 35 ? -7.203 20.969 17.562 1 34.03 35 VAL B CA 1
ATOM 1051 C C . VAL B 1 35 ? -7.969 20.125 16.531 1 34.03 35 VAL B C 1
ATOM 1053 O O . VAL B 1 35 ? -8.883 19.375 16.891 1 34.03 35 VAL B O 1
ATOM 1056 N N . VAL B 1 36 ? -8.422 20.688 15.508 1 37.03 36 VAL B N 1
ATOM 1057 C CA . VAL B 1 36 ? -8.828 19.781 14.445 1 37.03 36 VAL B CA 1
ATOM 1058 C C . VAL B 1 36 ? -7.918 18.547 14.453 1 37.03 36 VAL B C 1
ATOM 1060 O O . VAL B 1 36 ? -6.703 18.656 14.273 1 37.03 36 VAL B O 1
ATOM 1063 N N . ARG B 1 37 ? -8.086 17.719 15.484 1 39.12 37 ARG B N 1
ATOM 1064 C CA . ARG B 1 37 ? -7.449 16.422 15.242 1 39.12 37 ARG B CA 1
ATOM 1065 C C . ARG B 1 37 ? -7.289 16.156 13.75 1 39.12 37 ARG B C 1
ATOM 1067 O O . ARG B 1 37 ? -8.273 16.094 13.016 1 39.12 37 ARG B O 1
ATOM 1074 N N . ALA B 1 38 ? -6.371 16.891 13.07 1 43.28 38 ALA B N 1
ATOM 1075 C CA . ALA B 1 38 ? -6.059 16.703 11.656 1 43.28 38 ALA B CA 1
ATOM 1076 C C . ALA B 1 38 ? -6.402 15.289 11.203 1 43.28 38 ALA B C 1
ATOM 1078 O O . ALA B 1 38 ? -5.871 14.312 11.742 1 43.28 38 ALA B O 1
ATOM 1079 N N . GLU B 1 39 ? -7.688 14.984 11.047 1 54.06 39 GLU B N 1
ATOM 1080 C CA . GLU B 1 39 ? -7.918 13.805 10.219 1 54.06 39 GLU B CA 1
ATOM 1081 C C . GLU B 1 39 ? -6.738 13.547 9.281 1 54.06 39 GLU B C 1
ATOM 1083 O O . GLU B 1 39 ? -6.113 14.484 8.789 1 54.06 39 GLU B O 1
ATOM 1088 N N . GLY B 1 40 ? -5.938 12.539 9.633 1 68.5 40 GLY B N 1
ATOM 1089 C CA . GLY B 1 40 ? -4.711 12.141 8.961 1 68.5 40 GLY B CA 1
ATOM 1090 C C . GLY B 1 40 ? -4.633 12.633 7.531 1 68.5 40 GLY B C 1
ATOM 1091 O O . GLY B 1 40 ? -5.648 13 6.938 1 68.5 40 GLY B O 1
ATOM 1092 N N . ALA B 1 41 ? -3.594 13.062 7.07 1 88.88 41 ALA B N 1
ATOM 1093 C CA . ALA B 1 41 ? -3.314 13.484 5.703 1 88.88 41 ALA B CA 1
ATOM 1094 C C . ALA B 1 41 ? -3.576 12.352 4.711 1 88.88 41 ALA B C 1
ATOM 1096 O O . ALA B 1 41 ? -3.42 11.18 5.047 1 88.88 41 ALA B O 1
ATOM 1097 N N . PRO B 1 42 ? -4.223 12.695 3.518 1 96.12 42 PRO B N 1
ATOM 1098 C CA . PRO B 1 42 ? -4.355 11.672 2.479 1 96.12 42 PRO B CA 1
ATOM 1099 C C . PRO B 1 42 ? -3.033 10.969 2.176 1 96.12 42 PRO B C 1
ATOM 1101 O O . PRO B 1 42 ? -1.963 11.562 2.332 1 96.12 42 PRO B O 1
ATOM 1104 N N . ILE B 1 43 ? -3.164 9.773 1.844 1 97.81 43 ILE B N 1
ATOM 1105 C CA . ILE B 1 43 ? -2.02 8.93 1.521 1 97.81 43 ILE B CA 1
ATOM 1106 C C . ILE B 1 43 ? -1.684 9.062 0.037 1 97.81 43 ILE B C 1
ATOM 1108 O O . ILE B 1 43 ? -0.514 9.195 -0.331 1 97.81 43 ILE B O 1
ATOM 1112 N N . ASN B 1 44 ? -2.711 8.961 -0.875 1 98.5 44 ASN B N 1
ATOM 1113 C CA . ASN B 1 44 ? -2.588 9 -2.328 1 98.5 44 ASN B CA 1
ATOM 1114 C C . ASN B 1 44 ? -2.641 10.43 -2.855 1 98.5 44 ASN B C 1
ATOM 1116 O O . ASN B 1 44 ? -3.713 11.031 -2.924 1 98.5 44 ASN B O 1
ATOM 1120 N N . PRO B 1 45 ? -1.519 10.891 -3.266 1 97.56 45 PRO B N 1
ATOM 1121 C CA . PRO B 1 45 ? -1.564 12.297 -3.693 1 97.56 45 PRO B CA 1
ATOM 1122 C C . PRO B 1 45 ? -2.111 12.461 -5.109 1 97.56 45 PRO B C 1
ATOM 1124 O O . PRO B 1 45 ? -2.812 13.438 -5.391 1 97.56 45 PRO B O 1
ATOM 1127 N N . GLU B 1 46 ? -1.867 11.453 -5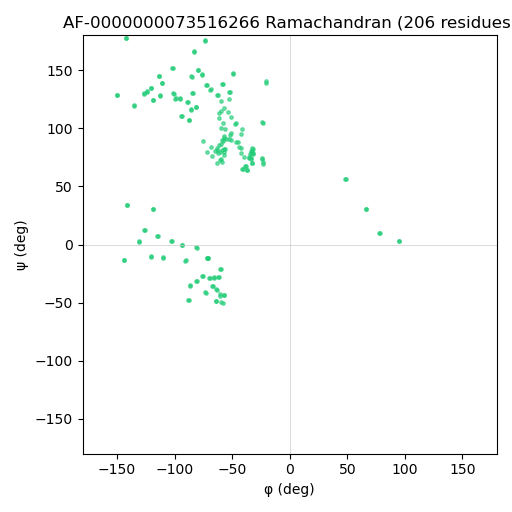.992 1 97.69 46 GLU B N 1
ATOM 1128 C CA . GLU B 1 46 ? -2.1 11.828 -7.383 1 97.69 46 GLU B CA 1
ATOM 1129 C C . GLU B 1 46 ? -2.676 10.664 -8.18 1 97.69 46 GLU B C 1
ATOM 1131 O O . GLU B 1 46 ? -3.166 10.852 -9.297 1 97.69 46 GLU B O 1
ATOM 1136 N N . ILE B 1 47 ? -2.643 9.523 -7.691 1 98.75 47 ILE B N 1
ATOM 1137 C CA . ILE B 1 47 ? -2.949 8.344 -8.492 1 98.75 47 ILE B CA 1
ATOM 1138 C C . ILE B 1 47 ? -4.465 8.164 -8.578 1 98.75 47 ILE B C 1
ATOM 1140 O O . ILE B 1 47 ? -5.129 7.957 -7.562 1 98.75 47 ILE B O 1
ATOM 1144 N N . ARG B 1 48 ? -4.902 8.242 -9.875 1 98.81 48 ARG B N 1
ATOM 1145 C CA . ARG B 1 48 ? -6.273 7.902 -10.234 1 98.81 48 ARG B CA 1
ATOM 1146 C C . ARG B 1 48 ? -7.27 8.586 -9.305 1 98.81 48 ARG B C 1
ATOM 1148 O O . ARG B 1 48 ? -8.141 7.93 -8.727 1 98.81 48 ARG B O 1
ATOM 1155 N N . LYS B 1 49 ? -7.199 9.828 -9.234 1 98.25 49 LYS B N 1
ATOM 1156 C CA . LYS B 1 49 ? -7.945 10.602 -8.242 1 98.25 49 LYS B CA 1
ATOM 1157 C C . LYS B 1 49 ? -9.391 10.812 -8.688 1 98.25 49 LYS B C 1
ATOM 1159 O O . LYS B 1 49 ? -10.234 11.242 -7.898 1 98.25 49 LYS B O 1
ATOM 1164 N N . THR B 1 50 ? -9.727 10.375 -9.828 1 98.06 50 THR B N 1
ATOM 1165 C CA . THR B 1 50 ? -11.102 10.477 -10.305 1 98.06 50 THR B CA 1
ATOM 1166 C C . THR B 1 50 ? -11.906 9.25 -9.906 1 98.06 50 THR B C 1
ATOM 1168 O O . THR B 1 50 ? -13.141 9.25 -9.992 1 98.06 50 THR B O 1
ATOM 1171 N N . GLU B 1 51 ? -11.234 8.242 -9.484 1 98.69 51 GLU B N 1
ATOM 1172 C CA . GLU B 1 51 ? -11.914 7.039 -9.008 1 98.69 51 GLU B CA 1
ATOM 1173 C C . GLU B 1 51 ? -12.297 7.164 -7.539 1 98.69 51 GLU B C 1
ATOM 1175 O O . GLU B 1 51 ? -11.555 7.746 -6.746 1 98.69 51 GLU B O 1
ATOM 1180 N N . GLU B 1 52 ? -13.383 6.637 -7.141 1 98.12 52 GLU B N 1
ATOM 1181 C CA . GLU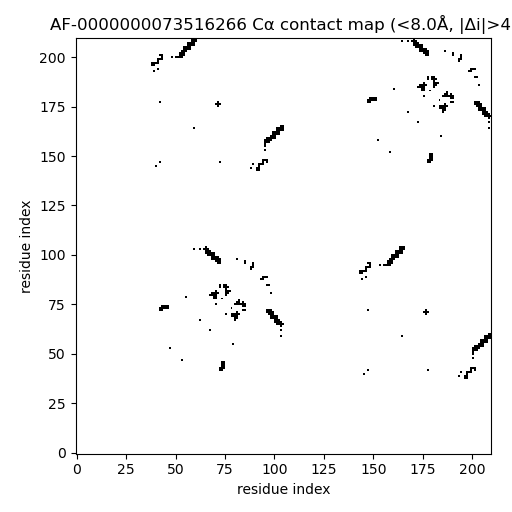 B 1 52 ? -13.82 6.672 -5.75 1 98.12 52 GLU B CA 1
ATOM 1182 C C . GLU B 1 52 ? -12.906 5.844 -4.859 1 98.12 52 GLU B C 1
ATOM 1184 O O . GLU B 1 52 ? -12.695 6.176 -3.689 1 98.12 52 GLU B O 1
ATOM 1189 N N . LYS B 1 53 ? -12.422 4.762 -5.391 1 98.88 53 LYS B N 1
ATOM 1190 C CA . LYS B 1 53 ? -11.516 3.842 -4.715 1 98.88 53 LYS B CA 1
ATOM 1191 C C . LYS B 1 53 ? -10.578 3.158 -5.711 1 98.88 53 LYS B C 1
ATOM 1193 O O . LYS B 1 53 ? -11.039 2.598 -6.711 1 98.88 53 LYS B O 1
ATOM 1198 N N . VAL B 1 54 ? -9.297 3.195 -5.449 1 98.94 54 VAL B N 1
ATOM 1199 C CA . VAL B 1 54 ? -8.328 2.576 -6.352 1 98.94 54 VAL B CA 1
ATOM 1200 C C . VAL B 1 54 ? -8.023 1.156 -5.883 1 98.94 54 VAL B C 1
ATOM 1202 O O . VAL B 1 54 ? -7.418 0.961 -4.824 1 98.94 54 VAL B O 1
ATOM 1205 N N . VAL B 1 55 ? -8.5 0.193 -6.684 1 98.94 55 VAL B N 1
ATOM 1206 C CA . VAL B 1 55 ? -8.242 -1.222 -6.438 1 98.94 55 VAL B CA 1
ATOM 1207 C C . VAL B 1 55 ? -7.586 -1.852 -7.664 1 98.94 55 VAL B C 1
ATOM 1209 O O . VAL B 1 55 ? -8.023 -1.622 -8.797 1 98.94 55 VAL B O 1
ATOM 1212 N N . ASP B 1 56 ? -6.508 -2.582 -7.449 1 98.75 56 ASP B N 1
ATOM 1213 C CA . ASP B 1 56 ? -5.875 -3.377 -8.5 1 98.75 56 ASP B CA 1
ATOM 1214 C C . ASP B 1 56 ? -6 -4.871 -8.203 1 98.75 56 ASP B C 1
ATOM 1216 O O . ASP B 1 56 ? -6.004 -5.281 -7.043 1 98.75 56 ASP B O 1
ATOM 1220 N N . ALA B 1 57 ? -6.145 -5.59 -9.234 1 98.25 57 ALA B N 1
ATOM 1221 C CA . ALA B 1 57 ? -6.195 -7.047 -9.148 1 98.25 57 ALA B CA 1
ATOM 1222 C C . ALA B 1 57 ? -5.074 -7.684 -9.961 1 98.25 57 ALA B C 1
ATOM 1224 O O . ALA B 1 57 ? -4.805 -7.266 -11.094 1 98.25 57 ALA B O 1
ATOM 1225 N N . VAL B 1 58 ? -4.465 -8.617 -9.336 1 97.62 58 VAL B N 1
ATOM 1226 C CA . VAL B 1 58 ? -3.398 -9.375 -9.977 1 97.62 58 VAL B CA 1
ATOM 1227 C C . VAL B 1 58 ? -3.791 -10.852 -10.055 1 97.62 58 VAL B C 1
ATOM 1229 O O . VAL B 1 58 ? -4.141 -11.461 -9.047 1 97.62 58 VAL B O 1
ATOM 1232 N N . VAL B 1 59 ? -3.744 -11.352 -11.328 1 96.19 59 VAL B N 1
ATOM 1233 C CA . VAL B 1 59 ? -3.855 -12.797 -11.492 1 96.19 59 VAL B CA 1
ATOM 1234 C C . VAL B 1 59 ? -2.48 -13.445 -11.336 1 96.19 59 VAL B C 1
ATOM 1236 O O . VAL B 1 59 ? -1.603 -13.258 -12.188 1 96.19 59 VAL B O 1
ATOM 1239 N N . VAL B 1 60 ? -2.328 -14.258 -10.32 1 94.81 60 VAL B N 1
ATOM 1240 C CA . VAL B 1 60 ? -0.996 -14.68 -9.898 1 94.81 60 VAL B CA 1
ATOM 1241 C C . VAL B 1 60 ? -0.384 -15.602 -10.945 1 94.81 60 VAL B C 1
ATOM 1243 O O . VAL B 1 60 ? 0.838 -15.664 -11.094 1 94.81 60 VAL B O 1
ATOM 1246 N N . THR B 1 61 ? -1.215 -16.375 -11.727 1 91.75 61 THR B N 1
ATOM 1247 C CA . THR B 1 61 ? -0.699 -17.297 -12.734 1 91.75 61 THR B CA 1
ATOM 1248 C C . THR B 1 61 ? -0.138 -16.516 -13.93 1 91.75 61 THR B C 1
ATOM 1250 O O . THR B 1 61 ? 0.576 -17.094 -14.758 1 91.75 61 THR B O 1
ATOM 1253 N N . GLU B 1 62 ? -0.42 -15.203 -13.984 1 92.81 62 GLU B N 1
ATOM 1254 C CA . GLU B 1 62 ? -0.008 -14.406 -15.133 1 92.81 62 GLU B CA 1
ATOM 1255 C C . GLU B 1 62 ? 1.226 -13.57 -14.812 1 92.81 62 GLU B C 1
ATOM 1257 O O . GLU B 1 62 ? 1.691 -12.789 -15.648 1 92.81 62 GLU B O 1
ATOM 1262 N N . LEU B 1 63 ? 1.733 -13.719 -13.688 1 94.56 63 LEU B N 1
ATOM 1263 C CA . LEU B 1 63 ? 2.953 -13.008 -13.328 1 94.56 63 LEU B CA 1
ATOM 1264 C C . LEU B 1 63 ? 4.113 -13.43 -14.219 1 94.56 63 LEU B C 1
ATOM 1266 O O . LEU B 1 63 ? 4.387 -14.625 -14.359 1 94.56 63 LEU B O 1
ATOM 1270 N N . ALA B 1 64 ? 4.77 -12.438 -14.781 1 92.94 64 ALA B N 1
ATOM 1271 C CA . ALA B 1 64 ? 5.824 -12.727 -15.75 1 92.94 64 ALA B CA 1
ATOM 1272 C C . ALA B 1 64 ? 7.164 -12.953 -15.055 1 92.94 64 ALA B C 1
ATOM 1274 O O . ALA B 1 64 ? 7.926 -13.844 -15.43 1 92.94 64 ALA B O 1
ATOM 1275 N N . LYS B 1 65 ? 7.402 -12.258 -14 1 95.69 65 LYS B N 1
ATOM 1276 C CA . LYS B 1 65 ? 8.695 -12.297 -13.312 1 95.69 65 LYS B CA 1
ATOM 1277 C C . LYS B 1 65 ? 8.625 -13.156 -12.055 1 95.69 65 LYS B C 1
ATOM 1279 O O . LYS B 1 65 ? 7.562 -13.289 -11.445 1 95.69 65 LYS B O 1
ATOM 1284 N N . PRO B 1 66 ? 9.789 -13.773 -11.656 1 96.69 66 PRO B N 1
ATOM 1285 C CA . PRO B 1 66 ? 9.812 -14.594 -10.445 1 96.69 66 PRO B CA 1
ATOM 1286 C C . PRO B 1 66 ? 9.562 -13.781 -9.18 1 96.69 66 PRO B C 1
ATOM 1288 O O . PRO B 1 66 ? 9.133 -14.336 -8.156 1 96.69 66 PRO B O 1
ATOM 1291 N N . LEU B 1 67 ? 9.945 -12.508 -9.25 1 97.94 67 LEU B N 1
ATOM 1292 C CA . LEU B 1 67 ? 9.75 -11.578 -8.148 1 97.94 67 LEU B CA 1
ATOM 1293 C C . LEU B 1 67 ? 9.219 -10.242 -8.656 1 97.94 67 LEU B C 1
ATOM 1295 O O . LEU B 1 67 ? 9.836 -9.602 -9.516 1 97.94 67 LEU B O 1
ATOM 1299 N N . THR B 1 68 ? 8.07 -9.852 -8.203 1 98.38 68 THR B N 1
ATOM 1300 C CA . THR B 1 68 ? 7.453 -8.594 -8.594 1 98.38 68 THR B CA 1
ATOM 1301 C C . THR B 1 68 ? 7.082 -7.77 -7.367 1 98.38 68 THR B C 1
ATOM 1303 O O . THR B 1 68 ? 6.484 -8.289 -6.422 1 98.38 68 THR B O 1
ATOM 1306 N N . ALA B 1 69 ? 7.473 -6.508 -7.371 1 98.81 69 ALA B N 1
ATOM 1307 C CA . ALA B 1 69 ? 7.184 -5.609 -6.254 1 98.81 69 ALA B CA 1
ATOM 1308 C C . ALA B 1 69 ? 6.008 -4.695 -6.578 1 98.81 69 ALA B C 1
ATOM 1310 O O . ALA B 1 69 ? 5.984 -4.051 -7.633 1 98.81 69 ALA B O 1
ATOM 1311 N N . TYR B 1 70 ? 5.035 -4.613 -5.688 1 98.88 70 TYR B N 1
ATOM 1312 C CA . TYR B 1 70 ? 3.877 -3.736 -5.84 1 98.88 70 TYR B CA 1
ATOM 1313 C C . TYR B 1 70 ? 3.91 -2.605 -4.82 1 98.88 70 TYR B C 1
ATOM 1315 O O . TYR B 1 70 ? 4.215 -2.828 -3.648 1 98.88 70 TYR B O 1
ATOM 1323 N N . CYS B 1 71 ? 3.578 -1.549 -5.258 1 98.94 71 CYS B N 1
ATOM 1324 C CA . CYS B 1 71 ? 3.707 -0.295 -4.523 1 98.94 71 CYS B CA 1
ATOM 1325 C C . CYS B 1 71 ? 2.678 -0.213 -3.402 1 98.94 71 CYS B C 1
ATOM 1327 O O . CYS B 1 71 ? 1.506 -0.537 -3.604 1 98.94 71 CYS B O 1
ATOM 1329 N N . ARG B 1 72 ? 3.164 0.279 -2.205 1 98.94 72 ARG B N 1
ATOM 1330 C CA . ARG B 1 72 ? 2.264 0.579 -1.098 1 98.94 72 ARG B CA 1
ATOM 1331 C C . ARG B 1 72 ? 2.455 2.01 -0.608 1 98.94 72 ARG B C 1
ATOM 1333 O O . ARG B 1 72 ? 1.896 2.402 0.418 1 98.94 72 ARG B O 1
ATOM 1340 N N . CYS B 1 73 ? 3.174 2.865 -1.348 1 98.81 73 CYS B N 1
ATOM 1341 C CA . CYS B 1 73 ? 3.445 4.23 -0.909 1 98.81 73 CYS B CA 1
ATOM 1342 C C . CYS B 1 73 ? 2.682 5.238 -1.76 1 98.81 73 CYS B C 1
ATOM 1344 O O . CYS B 1 73 ? 2.641 6.426 -1.435 1 98.81 73 CYS B O 1
ATOM 1346 N N . TRP B 1 74 ? 2.1 4.742 -2.885 1 98.81 74 TRP B N 1
ATOM 1347 C CA . TRP B 1 74 ? 1.238 5.547 -3.748 1 98.81 74 TRP B CA 1
ATOM 1348 C C . TRP B 1 74 ? 2.029 6.656 -4.426 1 98.81 74 TRP B C 1
ATOM 1350 O O . TRP 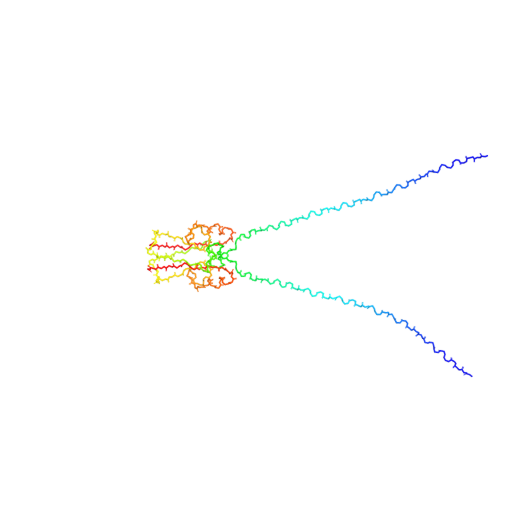B 1 74 ? 1.491 7.734 -4.703 1 98.81 74 TRP B O 1
ATOM 1360 N N . ARG B 1 75 ? 3.303 6.367 -4.672 1 98.62 75 ARG B N 1
ATOM 1361 C CA . ARG B 1 75 ? 4.145 7.383 -5.297 1 98.62 75 ARG B CA 1
ATOM 1362 C C . ARG B 1 75 ? 4.918 6.801 -6.477 1 98.62 75 ARG B C 1
ATOM 1364 O O . ARG B 1 75 ? 5.699 7.5 -7.121 1 98.62 75 ARG B O 1
ATOM 1371 N N . SER B 1 76 ? 4.66 5.535 -6.77 1 98.88 76 SER B N 1
ATOM 1372 C CA . SER B 1 76 ? 5.375 4.895 -7.867 1 98.88 76 SER B CA 1
ATOM 1373 C C . SER B 1 76 ? 4.953 5.473 -9.211 1 98.88 76 SER B C 1
ATOM 1375 O O . SER B 1 76 ? 3.758 5.598 -9.492 1 98.88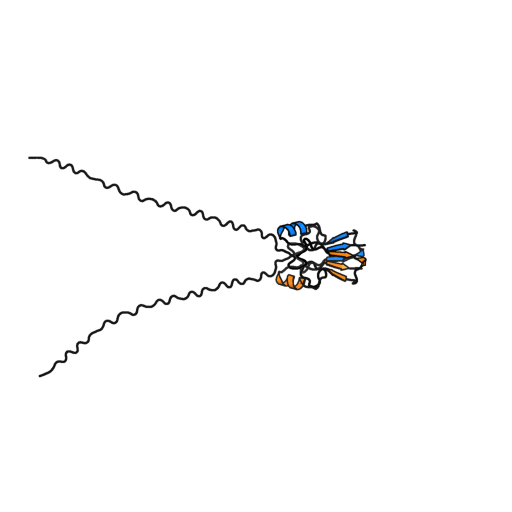 76 SER B O 1
ATOM 1377 N N . GLY B 1 77 ? 5.969 5.742 -9.945 1 98.75 77 GLY B N 1
ATOM 1378 C CA . GLY B 1 77 ? 5.691 6.168 -11.305 1 98.75 77 GLY B CA 1
ATOM 1379 C C . GLY B 1 77 ? 5.188 5.043 -12.195 1 98.75 77 GLY B C 1
ATOM 1380 O O . GLY B 1 77 ? 4.656 5.289 -13.273 1 98.75 77 GLY B O 1
ATOM 1381 N N . THR B 1 78 ? 5.273 3.795 -11.742 1 98.81 78 THR B N 1
ATOM 1382 C CA . THR B 1 78 ? 4.805 2.629 -12.484 1 98.81 78 THR B CA 1
ATOM 1383 C C . THR B 1 78 ? 3.707 1.903 -11.711 1 98.81 78 THR B C 1
ATOM 1385 O O . THR B 1 78 ? 3.525 0.694 -11.867 1 98.81 78 THR B O 1
ATOM 1388 N N . PHE B 1 79 ? 2.971 2.695 -10.961 1 98.81 79 PHE B N 1
ATOM 1389 C CA . PHE B 1 79 ? 1.876 2.133 -10.172 1 98.81 79 PHE B CA 1
ATOM 1390 C C . PHE B 1 79 ? 0.958 1.292 -11.055 1 98.81 79 PHE B C 1
ATOM 1392 O O . PHE B 1 79 ? 0.629 1.688 -12.172 1 98.81 79 PHE B O 1
ATOM 1399 N N . PRO B 1 80 ? 0.678 0.057 -10.539 1 98.88 80 PRO B N 1
ATOM 1400 C CA . PRO B 1 80 ? 0.704 -0.491 -9.18 1 98.88 80 PRO B CA 1
ATOM 1401 C C . PRO B 1 80 ? 2.029 -1.17 -8.836 1 98.88 80 PRO B C 1
ATOM 1403 O O . PRO B 1 80 ? 2.223 -1.628 -7.711 1 98.88 80 PRO B O 1
ATOM 1406 N N . LEU B 1 81 ? 3.002 -1.174 -9.875 1 98.81 81 LEU B N 1
ATOM 1407 C CA . LEU B 1 81 ? 4.324 -1.735 -9.617 1 98.81 81 LEU B CA 1
ATOM 1408 C C . LEU B 1 81 ? 5.199 -0.745 -8.859 1 98.81 81 LEU B C 1
ATOM 1410 O O . LEU B 1 81 ? 5.012 0.469 -8.969 1 98.81 81 LEU B O 1
ATOM 1414 N N . CYS B 1 82 ? 6.098 -1.271 -8.07 1 98.88 82 CYS B N 1
ATOM 1415 C CA . CYS B 1 82 ? 7.023 -0.443 -7.301 1 98.88 82 CYS B CA 1
ATOM 1416 C C . CYS B 1 82 ? 8.234 -0.058 -8.148 1 98.88 82 CYS B C 1
ATOM 1418 O O . CYS B 1 82 ? 8.906 -0.924 -8.711 1 98.88 82 CYS B O 1
ATOM 1420 N N . ASP B 1 83 ? 8.547 1.209 -8.156 1 98.88 83 ASP B N 1
ATOM 1421 C CA . ASP B 1 83 ? 9.734 1.661 -8.875 1 98.88 83 ASP B CA 1
ATOM 1422 C C . ASP B 1 83 ? 10.781 2.217 -7.91 1 98.88 83 ASP B C 1
ATOM 1424 O O . ASP B 1 83 ? 11.727 2.881 -8.336 1 98.88 83 ASP B O 1
ATOM 1428 N N . GLY B 1 84 ? 10.531 2.059 -6.594 1 98.88 84 GLY B N 1
ATOM 1429 C CA . GLY B 1 84 ? 11.5 2.496 -5.605 1 98.88 84 GLY B CA 1
ATOM 1430 C C . GLY B 1 84 ? 11.227 3.893 -5.078 1 98.88 84 GLY B C 1
ATOM 1431 O O . GLY B 1 84 ? 11.93 4.375 -4.191 1 98.88 84 GLY B O 1
ATOM 1432 N N . ALA B 1 85 ? 10.18 4.559 -5.473 1 98.81 85 ALA B N 1
ATOM 1433 C CA . ALA B 1 85 ? 9.844 5.918 -5.059 1 98.81 85 ALA B CA 1
ATOM 1434 C C . ALA B 1 85 ? 9.656 6.004 -3.547 1 98.81 85 ALA B C 1
ATOM 1436 O O . ALA B 1 85 ? 9.836 7.07 -2.953 1 98.81 85 ALA B O 1
ATOM 1437 N N . HIS B 1 86 ? 9.383 4.863 -2.883 1 98.75 86 HIS B N 1
ATOM 1438 C CA . HIS B 1 86 ? 9.227 4.875 -1.432 1 98.75 86 HIS B CA 1
ATOM 1439 C C . HIS B 1 86 ? 10.516 5.316 -0.744 1 98.75 86 HIS B C 1
ATOM 1441 O O . HIS B 1 86 ? 10.477 5.887 0.348 1 98.75 86 HIS B O 1
ATOM 1447 N N . ALA B 1 87 ? 11.602 5.094 -1.338 1 98.75 87 ALA B N 1
ATOM 1448 C CA . ALA B 1 87 ? 12.867 5.449 -0.705 1 98.75 87 ALA B CA 1
ATOM 1449 C C . ALA B 1 87 ? 12.977 6.957 -0.499 1 98.75 87 ALA B C 1
ATOM 1451 O O . ALA B 1 87 ? 13.344 7.418 0.583 1 98.75 87 ALA B O 1
ATOM 1452 N N . LYS B 1 88 ? 12.688 7.664 -1.542 1 98.31 88 LYS B N 1
ATOM 1453 C CA . LYS B 1 88 ? 12.688 9.117 -1.438 1 98.31 88 LYS B CA 1
ATOM 1454 C C . LYS B 1 88 ? 11.664 9.602 -0.406 1 98.31 88 LYS B C 1
ATOM 1456 O O . LYS B 1 88 ? 11.953 10.492 0.389 1 98.31 88 LYS B O 1
ATOM 1461 N N . HIS B 1 89 ? 10.492 9.039 -0.396 1 98.12 89 HIS B N 1
ATOM 1462 C CA . HIS B 1 89 ? 9.477 9.391 0.583 1 98.12 89 HIS B CA 1
ATOM 1463 C C . HIS B 1 89 ? 9.961 9.133 2.006 1 98.12 89 HIS B C 1
ATOM 1465 O O . HIS B 1 89 ? 9.812 9.992 2.881 1 98.12 89 HIS B O 1
ATOM 1471 N N . ASN B 1 90 ? 10.492 7.934 2.203 1 98.38 90 ASN B N 1
ATOM 1472 C CA . ASN B 1 90 ? 10.984 7.582 3.531 1 98.38 90 ASN B CA 1
ATOM 1473 C C . ASN B 1 90 ? 12.039 8.57 4.02 1 98.38 90 ASN B C 1
ATOM 1475 O O . ASN B 1 90 ? 12.016 8.992 5.176 1 98.38 90 ASN B O 1
ATOM 1479 N N . LYS B 1 91 ? 12.891 8.898 3.168 1 97.88 91 LYS B N 1
ATOM 1480 C CA . LYS B 1 91 ? 13.938 9.836 3.535 1 97.88 91 LYS B CA 1
ATOM 1481 C C . LYS B 1 91 ? 13.359 11.203 3.891 1 97.88 91 LYS B C 1
ATOM 1483 O O . LYS B 1 91 ? 13.773 11.82 4.871 1 97.88 91 LYS B O 1
ATOM 1488 N N . ALA B 1 92 ? 12.367 11.625 3.18 1 96.75 92 ALA B N 1
ATOM 1489 C CA . ALA B 1 92 ? 11.805 12.961 3.34 1 96.75 92 ALA B CA 1
ATOM 1490 C C . ALA B 1 92 ? 10.938 13.047 4.594 1 96.75 92 ALA B C 1
ATOM 1492 O O . ALA B 1 92 ? 10.828 14.109 5.215 1 96.75 92 ALA B O 1
ATOM 1493 N N . THR B 1 93 ? 10.383 11.938 4.988 1 96.44 93 THR B N 1
ATOM 1494 C CA . THR B 1 93 ? 9.344 12.047 6.008 1 96.44 93 THR B CA 1
ATOM 1495 C C . THR B 1 93 ? 9.727 11.258 7.258 1 96.44 93 THR B C 1
ATOM 1497 O O . THR B 1 93 ? 9.047 11.344 8.281 1 96.44 93 THR B O 1
ATOM 1500 N N . GLY B 1 94 ? 10.789 10.445 7.199 1 96.88 94 GLY B N 1
ATOM 1501 C CA . GLY B 1 94 ? 11.125 9.555 8.297 1 96.88 94 GLY B CA 1
ATOM 1502 C C . GLY B 1 94 ? 10.258 8.312 8.352 1 96.88 94 GLY B C 1
ATOM 1503 O O . GLY B 1 94 ? 10.227 7.609 9.359 1 96.88 94 GLY B O 1
ATOM 1504 N N . ASP B 1 95 ? 9.5 8.133 7.32 1 98.06 95 ASP B N 1
ATOM 1505 C CA . ASP B 1 95 ? 8.641 6.953 7.223 1 98.06 95 ASP B CA 1
ATOM 1506 C C . ASP B 1 95 ? 9.461 5.699 6.918 1 98.06 95 ASP B C 1
ATOM 1508 O O . ASP B 1 95 ? 10.688 5.762 6.816 1 98.06 95 ASP B O 1
ATOM 1512 N N . ASN B 1 96 ? 8.805 4.5 6.891 1 98.88 96 ASN B N 1
ATOM 1513 C CA . ASN B 1 96 ? 9.508 3.248 6.637 1 98.88 96 ASN B CA 1
ATOM 1514 C C . ASN B 1 96 ? 8.68 2.309 5.762 1 98.88 96 ASN B C 1
ATOM 1516 O O . ASN B 1 96 ? 8.727 1.09 5.938 1 98.88 96 ASN B O 1
ATOM 1520 N N . VAL B 1 97 ? 7.91 2.869 4.832 1 98.94 97 VAL B N 1
ATOM 1521 C CA . VAL B 1 97 ? 7.047 2.059 3.979 1 98.94 97 VAL B CA 1
ATOM 1522 C C . VAL B 1 97 ? 7.887 1.366 2.906 1 98.94 97 VAL B C 1
ATOM 1524 O O . VAL B 1 97 ? 8.945 1.861 2.525 1 98.94 97 VAL B O 1
ATOM 1527 N N . GLY B 1 98 ? 7.512 0.163 2.506 1 98.94 98 GLY B N 1
ATOM 1528 C CA . GLY B 1 98 ? 8.062 -0.631 1.419 1 98.94 98 GLY B CA 1
ATOM 1529 C C . GLY B 1 98 ? 7.008 -1.414 0.659 1 98.94 98 GLY B C 1
ATOM 1530 O O . GLY B 1 98 ? 5.824 -1.366 1.002 1 98.94 98 GLY B O 1
ATOM 1531 N N . PRO B 1 99 ? 7.375 -2.098 -0.326 1 98.94 99 PRO B N 1
ATOM 1532 C CA . PRO B 1 99 ? 6.441 -2.775 -1.229 1 98.94 99 PRO B CA 1
ATOM 1533 C C . PRO B 1 99 ? 5.973 -4.125 -0.69 1 98.94 99 PRO B C 1
ATOM 1535 O O . PRO B 1 99 ? 6.473 -4.59 0.337 1 98.94 99 PRO B O 1
ATOM 1538 N N . LEU B 1 100 ? 4.949 -4.629 -1.287 1 98.94 100 LEU B N 1
ATOM 1539 C CA . LEU B 1 100 ? 4.613 -6.047 -1.226 1 98.94 100 LEU B CA 1
ATOM 1540 C C . LEU B 1 100 ? 5.305 -6.82 -2.342 1 98.94 100 LEU B C 1
ATOM 1542 O O . LEU B 1 100 ? 5.172 -6.473 -3.518 1 98.94 100 LEU B O 1
ATOM 1546 N N . LEU B 1 101 ? 6.082 -7.816 -1.965 1 98.81 101 LEU B N 1
ATOM 1547 C CA . LEU B 1 101 ? 6.754 -8.664 -2.943 1 98.81 101 LEU B CA 1
ATOM 1548 C C . LEU B 1 101 ? 5.941 -9.922 -3.223 1 98.81 101 LEU B C 1
ATOM 1550 O O . LEU B 1 101 ? 5.535 -10.625 -2.293 1 98.81 101 LEU B O 1
ATOM 1554 N N . LEU B 1 102 ? 5.66 -10.141 -4.527 1 98.38 102 LEU B N 1
ATOM 1555 C CA . LEU B 1 102 ? 5.09 -11.414 -4.953 1 98.38 102 LEU B CA 1
ATOM 1556 C C . LEU B 1 102 ? 6.168 -12.328 -5.523 1 98.38 102 LEU B C 1
ATOM 1558 O O . LEU B 1 102 ? 6.867 -11.953 -6.469 1 98.38 102 LEU B O 1
ATOM 1562 N N . LYS B 1 103 ? 6.18 -13.5 -4.906 1 97.38 103 LYS B N 1
ATOM 1563 C CA . LYS B 1 103 ? 7.141 -14.516 -5.328 1 97.38 103 LYS B CA 1
ATOM 1564 C C . LYS B 1 103 ? 6.438 -15.711 -5.965 1 97.38 103 LYS B C 1
ATOM 1566 O O . LYS B 1 103 ? 5.5 -16.266 -5.391 1 97.38 103 LYS B O 1
ATOM 1571 N N . LYS B 1 104 ? 6.801 -16.156 -7.117 1 93 104 LYS B N 1
ATOM 1572 C CA . LYS B 1 104 ? 6.219 -17.312 -7.785 1 93 104 LYS B CA 1
ATOM 1573 C C . LYS B 1 104 ? 6.668 -18.609 -7.113 1 93 104 LYS B C 1
ATOM 1575 O O . LYS B 1 104 ? 5.957 -19.609 -7.168 1 93 104 LYS B O 1
ATOM 1580 N N . GLN B 1 105 ? 7.941 -18.75 -6.711 1 82.31 105 GLN B N 1
ATOM 1581 C CA . GLN B 1 105 ? 8.469 -19.969 -6.094 1 82.31 105 GLN B CA 1
ATOM 1582 C C . GLN B 1 105 ? 9.562 -19.625 -5.078 1 82.31 105 GLN B C 1
ATOM 1584 O O . GLN B 1 105 ? 10.227 -18.594 -5.195 1 82.31 105 GLN B O 1
#

InterPro domains:
  IPR018967 Iron-binding zinc finger, CDGSH type [PF09360] (55-87)
  IPR018967 Iron-binding zinc finger, CDGSH type [SM00704] (53-92)
  IPR042216 MitoNEET, CDGSH iron-sulfur domain [G3DSA:3.40.5.90] (59-105)
  IPR045131 CDGSH iron-sulfur domain-containing protein 1/2 [PTHR13680] (37-105)

Radius of gyration: 41.35 Å; Cα contacts (8 Å, |Δi|>4): 278; chains: 2; bounding box: 70×135×87 Å

pLDDT: mean 75.22, std 28.66, range [29.0, 98.94]

Nearest PDB structures (foldseek):
  3s2r-assembly1_A  TM=9.955E-01  e=2.577E-10  Arabidopsis thaliana
  3s2r-assembly1_B  TM=8.796E-01  e=1.463E-10  Arabidopsis thaliana
  4ooa-assembly3_E  TM=9.939E-01  e=9.496E-09  Homo sapiens
  4ooa-assembly2_C  TM=1.006E+00  e=1.452E-08  Homo sapiens
  4ooa-assembly2_D  TM=9.957E-01  e=1.558E-08  Homo sapiens